Protein AF-A0A812AL06-F1 (afdb_monomer_lite)

Secondary structure (DSSP, 8-state):
-HHHHHHHHHHHHHHHHHHHHHHHHHHHHHHHHHHHHHHHHHHHHHHHHHHHHHHHHHHHHHHHHHHHHHHHHHHHHHHHHHHHHHHHHHHHHHHHHHHHHHHHHHHHHHHHHHHHH---SS-HHHHHHHHHIIIIIHHHHHHHHHHHHHHHHHHHHHHHHHHHHHHHHHHHHHHHHHHHHHH-

pLDDT: mean 70.66, std 10.42, range [44.28, 92.44]

Structure (mmCIF, N/CA/C/O backbone):
data_AF-A0A812AL06-F1
#
_entry.id   AF-A0A812AL06-F1
#
loop_
_atom_site.group_PDB
_atom_site.id
_atom_site.type_symbol
_atom_site.label_atom_id
_atom_site.label_alt_id
_atom_site.label_comp_id
_atom_site.label_asym_id
_atom_site.label_entity_id
_atom_site.label_seq_id
_atom_site.pdbx_PDB_ins_code
_atom_site.Cartn_x
_atom_site.Cartn_y
_atom_site.Cartn_z
_atom_site.occupancy
_atom_site.B_iso_or_equiv
_atom_site.auth_seq_id
_atom_site.auth_comp_id
_atom_site.auth_asym_id
_atom_site.auth_atom_id
_atom_site.pdbx_PDB_model_num
ATOM 1 N N . MET A 1 1 ? 62.805 -1.019 -80.909 1.00 63.09 1 MET A N 1
ATOM 2 C CA . MET A 1 1 ? 62.982 -1.156 -79.444 1.00 63.09 1 MET A CA 1
ATOM 3 C C . MET A 1 1 ? 62.367 -0.006 -78.651 1.00 63.09 1 MET A C 1
ATOM 5 O O . MET A 1 1 ? 61.587 -0.289 -77.757 1.00 63.09 1 MET A O 1
ATOM 9 N N . PHE A 1 2 ? 62.641 1.267 -78.968 1.00 66.12 2 PHE A N 1
ATOM 10 C CA . PHE A 1 2 ? 62.097 2.400 -78.193 1.00 66.12 2 PHE A CA 1
ATOM 11 C C . PHE A 1 2 ? 60.559 2.524 -78.239 1.00 66.12 2 PHE A C 1
ATOM 13 O O . PHE A 1 2 ? 59.921 2.670 -77.204 1.00 66.12 2 PHE A O 1
ATOM 20 N N . ILE A 1 3 ? 59.947 2.393 -79.422 1.00 67.62 3 ILE A N 1
ATOM 21 C CA . ILE A 1 3 ? 58.486 2.525 -79.602 1.00 67.62 3 ILE A CA 1
ATOM 22 C C . ILE A 1 3 ? 57.718 1.377 -78.928 1.00 67.62 3 ILE A C 1
ATOM 24 O O . ILE A 1 3 ? 56.723 1.612 -78.250 1.00 67.62 3 ILE A O 1
ATOM 28 N N . SER A 1 4 ? 58.209 0.141 -79.053 1.00 69.88 4 SER A N 1
ATOM 29 C CA . SER A 1 4 ? 57.627 -1.027 -78.382 1.00 69.88 4 SER A CA 1
ATOM 30 C C . SER A 1 4 ? 57.735 -0.930 -76.859 1.00 69.88 4 SER A C 1
ATOM 32 O O . SER A 1 4 ? 56.811 -1.327 -76.158 1.00 69.88 4 SER A O 1
ATOM 34 N N . PHE A 1 5 ? 58.831 -0.358 -76.347 1.00 74.25 5 PHE A N 1
ATOM 35 C CA . PHE A 1 5 ? 59.018 -0.123 -74.918 1.00 74.25 5 PHE A CA 1
ATOM 36 C C . PHE A 1 5 ? 58.019 0.915 -74.383 1.00 74.25 5 PHE A C 1
ATOM 38 O O . PHE A 1 5 ? 57.311 0.629 -73.422 1.00 74.25 5 PHE A O 1
ATOM 45 N N . ILE A 1 6 ? 57.870 2.063 -75.053 1.00 73.75 6 ILE A N 1
ATOM 46 C CA . ILE A 1 6 ? 56.907 3.112 -74.665 1.00 73.75 6 ILE A CA 1
ATOM 47 C C . ILE A 1 6 ? 55.462 2.596 -74.718 1.00 73.75 6 ILE A C 1
ATOM 49 O O . ILE A 1 6 ? 54.690 2.856 -73.798 1.00 73.75 6 ILE A 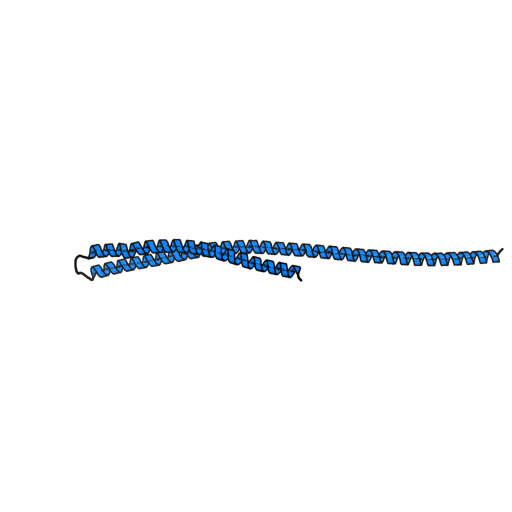O 1
ATOM 53 N N . PHE A 1 7 ? 55.107 1.824 -75.752 1.00 76.31 7 PHE A N 1
ATOM 54 C CA . PHE A 1 7 ? 53.780 1.214 -75.876 1.00 76.31 7 PHE A CA 1
ATOM 55 C C . PHE A 1 7 ? 53.511 0.173 -74.778 1.00 76.31 7 PHE A C 1
ATOM 57 O O . PHE A 1 7 ? 52.437 0.156 -74.188 1.00 76.31 7 PHE A O 1
ATOM 64 N N . SER A 1 8 ? 54.494 -0.668 -74.441 1.00 74.88 8 SER A N 1
ATOM 65 C CA . SER A 1 8 ? 54.347 -1.608 -73.321 1.00 74.88 8 SER A CA 1
ATOM 66 C C . SER A 1 8 ? 54.198 -0.888 -71.976 1.00 74.88 8 SER A C 1
ATOM 68 O O . SER A 1 8 ? 53.386 -1.290 -71.147 1.00 74.88 8 SER A O 1
ATOM 70 N N . LEU A 1 9 ? 54.918 0.222 -71.780 1.00 78.44 9 LEU A N 1
ATOM 71 C CA . LEU A 1 9 ? 54.863 1.009 -70.552 1.00 78.44 9 LEU A CA 1
ATOM 72 C C . LEU A 1 9 ? 53.512 1.720 -70.396 1.00 78.44 9 LEU A C 1
ATOM 74 O O . LEU A 1 9 ? 52.958 1.734 -69.300 1.00 78.44 9 LEU A O 1
ATOM 78 N N . SER A 1 10 ? 52.953 2.270 -71.481 1.00 75.50 10 SER A N 1
ATOM 79 C CA . SER A 1 10 ? 51.647 2.938 -71.451 1.00 75.50 10 SER A CA 1
ATOM 80 C C . SER A 1 10 ? 50.502 1.961 -71.186 1.00 75.50 10 SER A C 1
ATOM 82 O O . SER A 1 10 ? 49.610 2.279 -70.402 1.00 75.50 10 SER A O 1
ATOM 84 N N . VAL A 1 11 ? 50.554 0.753 -71.758 1.00 78.75 11 VAL A N 1
ATOM 85 C CA . VAL A 1 11 ? 49.578 -0.313 -71.480 1.00 78.75 11 VAL A CA 1
ATOM 86 C C . VAL A 1 11 ? 49.690 -0.790 -70.030 1.00 78.75 11 VAL A C 1
ATOM 88 O O . VAL A 1 11 ? 48.672 -0.899 -69.349 1.00 78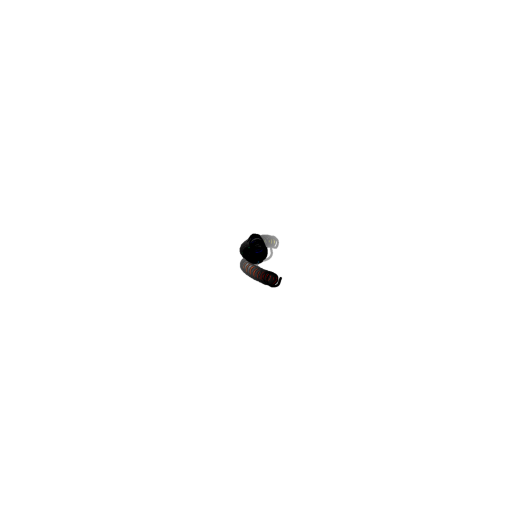.75 11 VAL A O 1
ATOM 91 N N . CYS A 1 12 ? 50.905 -1.007 -69.517 1.00 80.38 12 CYS A N 1
ATOM 92 C CA . CYS A 1 12 ? 51.117 -1.388 -68.117 1.00 80.38 12 CYS A CA 1
ATOM 93 C C . CYS A 1 12 ? 50.647 -0.300 -67.134 1.00 80.38 12 CYS A C 1
ATOM 95 O O . CYS A 1 12 ? 50.022 -0.612 -66.118 1.00 80.38 12 CYS A O 1
ATOM 97 N N . LEU A 1 13 ? 50.901 0.978 -67.429 1.00 81.38 13 LEU A N 1
ATOM 98 C CA . LEU A 1 13 ? 50.429 2.102 -66.613 1.00 81.38 13 LEU A CA 1
ATOM 99 C C . LEU A 1 13 ? 48.905 2.226 -66.659 1.00 81.38 13 LEU A C 1
ATOM 101 O O . LEU A 1 13 ? 48.274 2.357 -65.616 1.00 81.38 13 LEU A O 1
ATOM 105 N N . TYR A 1 14 ? 48.294 2.108 -67.838 1.00 83.12 14 TYR A N 1
ATOM 106 C CA . TYR A 1 14 ? 46.840 2.140 -67.966 1.00 83.12 14 TYR A CA 1
ATOM 107 C C . TYR A 1 14 ? 46.177 0.998 -67.186 1.00 83.12 14 TYR A C 1
ATOM 109 O O . TYR A 1 14 ? 45.256 1.239 -66.409 1.00 83.12 14 TYR A O 1
ATOM 117 N N . LEU A 1 15 ? 46.680 -0.232 -67.331 1.00 80.88 15 LEU A N 1
ATOM 118 C CA . LEU A 1 15 ? 46.134 -1.399 -66.642 1.00 80.88 15 LEU A CA 1
ATOM 119 C C . LEU A 1 15 ? 46.311 -1.297 -65.119 1.00 80.88 15 LEU A C 1
ATOM 121 O O . LEU A 1 15 ? 45.384 -1.605 -64.376 1.00 80.88 15 LEU A O 1
ATOM 125 N N . SER A 1 16 ? 47.473 -0.837 -64.646 1.00 81.44 16 SER A N 1
ATOM 126 C CA . SER A 1 16 ? 47.744 -0.681 -63.208 1.00 81.44 16 SER A CA 1
ATOM 127 C C . SER A 1 16 ? 46.917 0.436 -62.569 1.00 81.44 16 SER A C 1
ATOM 129 O O . SER A 1 16 ? 46.383 0.253 -61.474 1.00 81.44 16 SER A O 1
ATOM 131 N N . ILE A 1 17 ? 46.737 1.566 -63.258 1.00 85.25 17 ILE A N 1
ATOM 132 C CA . ILE A 1 17 ? 45.879 2.664 -62.797 1.00 85.25 17 ILE A CA 1
ATOM 133 C C . ILE A 1 17 ? 44.412 2.222 -62.802 1.00 85.25 17 ILE A C 1
ATOM 135 O O . ILE A 1 17 ? 43.716 2.395 -61.806 1.00 85.25 17 ILE A O 1
ATOM 139 N N . TYR A 1 18 ? 43.945 1.583 -63.875 1.00 87.19 18 TYR A N 1
ATOM 140 C CA . TYR A 1 18 ? 42.569 1.093 -63.954 1.00 87.19 18 TYR A CA 1
ATOM 141 C C . TYR A 1 18 ? 42.265 0.062 -62.859 1.00 87.19 18 TYR A C 1
ATOM 143 O O . TYR A 1 18 ? 41.270 0.192 -62.146 1.00 87.19 18 TYR A O 1
ATOM 151 N N . LEU A 1 19 ? 43.146 -0.927 -62.672 1.00 83.12 19 LEU A N 1
ATOM 152 C CA . LEU A 1 19 ? 42.975 -1.969 -61.660 1.00 83.12 19 LEU A CA 1
ATOM 153 C C . LEU A 1 19 ? 43.029 -1.394 -60.237 1.00 83.12 19 LEU A C 1
ATOM 155 O O . LEU A 1 19 ? 42.217 -1.773 -59.399 1.00 83.12 19 LEU A O 1
ATOM 159 N N . SER A 1 20 ? 43.954 -0.469 -59.960 1.00 84.31 20 SER A N 1
ATOM 160 C CA . SER A 1 20 ? 44.078 0.152 -58.632 1.00 84.31 20 SER A CA 1
ATOM 161 C C . SER A 1 20 ? 42.877 1.031 -58.284 1.00 84.31 20 SER A C 1
ATOM 163 O O . SER A 1 20 ? 42.374 0.961 -57.160 1.00 84.31 20 SER A O 1
ATOM 165 N N . ILE A 1 21 ? 42.356 1.801 -59.241 1.00 86.88 21 ILE A N 1
ATOM 166 C CA . ILE A 1 21 ? 41.141 2.601 -59.053 1.00 86.88 21 ILE A CA 1
ATOM 167 C C . ILE A 1 21 ? 39.930 1.684 -58.858 1.00 86.88 21 ILE A C 1
ATOM 169 O O . ILE A 1 21 ? 39.180 1.856 -57.902 1.00 86.88 21 ILE A O 1
ATOM 173 N N . TYR A 1 22 ? 39.758 0.668 -59.705 1.00 88.75 22 TYR A N 1
ATOM 174 C CA . TYR A 1 22 ? 38.635 -0.260 -59.581 1.00 88.75 22 TYR A CA 1
ATOM 175 C C . TYR A 1 22 ? 38.652 -1.005 -58.240 1.00 88.75 22 TYR A C 1
ATOM 177 O O . TYR A 1 22 ? 37.643 -1.049 -57.537 1.00 88.75 22 TYR A O 1
ATOM 185 N N . LEU A 1 23 ? 39.812 -1.543 -57.847 1.00 84.31 23 LEU A N 1
ATOM 186 C CA . LEU A 1 23 ? 39.967 -2.275 -56.593 1.00 84.31 23 LEU A CA 1
ATOM 187 C C . LEU A 1 23 ? 39.747 -1.366 -55.379 1.00 84.31 23 LEU A C 1
ATOM 189 O O . LEU A 1 23 ? 39.066 -1.771 -54.443 1.00 84.31 23 LEU A O 1
ATOM 193 N N . SER A 1 24 ? 40.284 -0.141 -55.393 1.00 84.75 24 SER A N 1
ATOM 194 C CA . SER A 1 24 ? 40.116 0.809 -54.283 1.00 84.75 24 SER A CA 1
ATOM 195 C C . SER A 1 24 ? 38.668 1.272 -54.120 1.00 84.75 24 SER A C 1
ATOM 197 O O . SER A 1 24 ? 38.165 1.327 -52.996 1.00 84.75 24 SER A O 1
ATOM 199 N N . ILE A 1 25 ? 37.957 1.528 -55.220 1.00 88.75 25 ILE A N 1
ATOM 200 C CA . ILE A 1 25 ? 36.527 1.859 -55.187 1.00 88.75 25 ILE A CA 1
ATOM 201 C C . ILE A 1 25 ? 35.718 0.659 -54.683 1.00 88.75 25 ILE A C 1
ATOM 203 O O . ILE A 1 25 ? 34.898 0.809 -53.782 1.00 88.75 25 ILE A O 1
ATOM 207 N N . TYR A 1 26 ? 35.982 -0.545 -55.191 1.00 89.38 26 TYR A N 1
ATOM 208 C CA . TYR A 1 26 ? 35.271 -1.745 -54.751 1.00 89.38 26 TYR A CA 1
ATOM 209 C C . TYR A 1 26 ? 35.484 -2.032 -53.257 1.00 89.38 26 TYR A C 1
ATOM 211 O O . TYR A 1 26 ? 34.517 -2.241 -52.524 1.00 89.38 26 TYR A O 1
ATOM 219 N N . LEU A 1 27 ? 36.736 -1.980 -52.780 1.00 85.56 27 LEU A N 1
ATOM 220 C CA . LEU A 1 27 ? 37.051 -2.157 -51.360 1.00 85.56 27 LEU A CA 1
ATOM 221 C C . LEU A 1 27 ? 36.378 -1.081 -50.504 1.00 85.56 27 LEU A C 1
ATOM 223 O O . LEU A 1 27 ? 35.785 -1.406 -49.480 1.00 85.56 27 LEU A O 1
ATOM 227 N N . SER A 1 28 ? 36.465 0.191 -50.905 1.00 87.56 28 SER A N 1
ATOM 228 C CA . SER A 1 28 ? 35.902 1.297 -50.120 1.00 87.56 28 SER A CA 1
ATOM 229 C C . SER A 1 28 ? 34.384 1.195 -49.988 1.00 87.56 28 SER A C 1
ATOM 231 O O . SER A 1 28 ? 33.863 1.358 -48.886 1.00 87.56 28 SER A O 1
ATOM 233 N N . ILE A 1 29 ? 33.679 0.835 -51.064 1.00 88.56 29 ILE A N 1
ATOM 234 C CA . ILE A 1 29 ? 32.233 0.588 -51.028 1.00 88.56 29 ILE A CA 1
ATOM 235 C C . ILE A 1 29 ? 31.915 -0.607 -50.121 1.00 88.56 29 ILE A C 1
ATOM 237 O O . ILE A 1 29 ? 31.019 -0.511 -49.284 1.00 88.56 29 ILE A O 1
ATOM 241 N N . TYR A 1 30 ? 32.666 -1.708 -50.228 1.00 91.75 30 TYR A N 1
ATOM 242 C CA . TYR A 1 30 ? 32.471 -2.884 -49.377 1.00 91.75 30 TYR A CA 1
ATOM 243 C C . TYR A 1 30 ? 32.653 -2.561 -47.885 1.00 91.75 30 TYR A C 1
ATOM 245 O O . TYR A 1 30 ? 31.802 -2.918 -47.070 1.00 91.75 30 TYR A O 1
ATOM 253 N N . TYR A 1 31 ? 33.716 -1.838 -47.519 1.00 90.06 31 TYR A N 1
ATOM 254 C CA . TYR A 1 31 ? 33.942 -1.408 -46.136 1.00 90.06 31 TYR A CA 1
ATOM 255 C C . TYR A 1 31 ? 32.865 -0.448 -45.639 1.00 90.06 31 TYR A C 1
ATOM 257 O O . TYR A 1 31 ? 32.464 -0.546 -44.481 1.00 90.06 31 TYR A O 1
ATOM 265 N N . LEU A 1 32 ? 32.371 0.449 -46.494 1.00 91.25 32 LEU A N 1
ATOM 266 C CA . LEU A 1 32 ? 31.300 1.375 -46.133 1.00 91.25 32 LEU A CA 1
ATOM 267 C C . LEU A 1 32 ? 29.998 0.619 -45.856 1.00 91.25 32 LEU A C 1
ATOM 269 O O . LEU A 1 32 ? 29.360 0.863 -44.835 1.00 91.25 32 LEU A O 1
ATOM 273 N N . ILE A 1 33 ? 29.641 -0.350 -46.702 1.00 90.19 33 ILE A N 1
ATOM 274 C CA . ILE A 1 33 ? 28.470 -1.212 -46.488 1.00 90.19 33 ILE A CA 1
ATOM 275 C C . ILE A 1 33 ? 28.626 -2.007 -45.192 1.00 90.19 33 ILE A C 1
ATOM 277 O O . ILE A 1 33 ? 27.720 -1.999 -44.364 1.00 90.19 33 ILE A O 1
ATOM 281 N N . LEU A 1 34 ? 29.783 -2.641 -44.977 1.00 91.50 34 LEU A N 1
ATOM 282 C CA . LEU A 1 34 ? 30.063 -3.398 -43.757 1.00 91.50 34 LEU A CA 1
ATOM 283 C C . LEU A 1 34 ? 29.932 -2.513 -42.508 1.00 91.50 34 LEU A C 1
ATOM 285 O O . LEU A 1 34 ? 29.289 -2.909 -41.537 1.00 91.50 34 LEU A O 1
ATOM 289 N N . PHE A 1 35 ? 30.503 -1.307 -42.544 1.00 92.44 35 PHE A N 1
ATOM 290 C CA . PHE A 1 35 ? 30.420 -0.338 -41.456 1.00 92.44 35 PHE A CA 1
ATOM 291 C C . PHE A 1 35 ? 28.969 0.050 -41.164 1.00 92.44 35 PHE A C 1
ATOM 293 O O . PHE A 1 35 ? 28.536 -0.033 -40.017 1.00 92.44 35 PHE A O 1
ATOM 300 N N . VAL A 1 36 ? 28.191 0.396 -42.195 1.00 91.25 36 VAL A N 1
ATOM 301 C CA . VAL A 1 36 ? 26.769 0.736 -42.043 1.00 91.25 36 VAL A CA 1
ATOM 302 C C . VAL A 1 36 ? 25.987 -0.441 -41.462 1.00 91.25 36 VAL A C 1
ATOM 304 O O . VAL A 1 36 ? 25.232 -0.250 -40.511 1.00 91.25 36 VAL A O 1
ATOM 307 N N . CYS A 1 37 ? 26.199 -1.661 -41.962 1.00 91.25 37 CYS A N 1
ATOM 308 C CA . CYS A 1 37 ? 25.552 -2.859 -41.431 1.00 91.25 37 CYS A CA 1
ATOM 309 C C . CYS A 1 37 ? 25.871 -3.064 -39.945 1.00 91.25 37 CYS A C 1
ATOM 311 O O . CYS A 1 37 ? 24.957 -3.274 -39.153 1.00 91.25 37 CYS A O 1
ATOM 313 N N . ILE A 1 38 ? 27.140 -2.951 -39.543 1.00 90.31 38 ILE A N 1
ATOM 314 C CA . ILE A 1 38 ? 27.551 -3.093 -38.139 1.00 90.31 38 ILE A CA 1
ATOM 315 C C . ILE A 1 38 ? 26.921 -1.999 -37.275 1.00 90.31 38 ILE A C 1
ATOM 317 O O . ILE A 1 38 ? 26.383 -2.304 -36.212 1.00 90.31 38 ILE A O 1
ATOM 321 N N . CYS A 1 39 ? 26.938 -0.743 -37.726 1.00 90.25 39 CYS A N 1
ATOM 322 C CA . CYS A 1 39 ? 26.344 0.373 -36.993 1.00 90.25 39 CYS A CA 1
ATOM 323 C C . CYS A 1 39 ? 24.839 0.191 -36.780 1.00 90.25 39 CYS A C 1
ATOM 325 O O . CYS A 1 39 ? 24.351 0.433 -35.678 1.00 90.25 39 CYS A O 1
ATOM 327 N N . VAL A 1 40 ? 24.112 -0.257 -37.807 1.00 90.44 40 VAL A N 1
ATOM 328 C CA . VAL A 1 40 ? 22.668 -0.514 -37.721 1.00 90.44 40 VAL A CA 1
ATOM 329 C C . VAL A 1 40 ? 22.379 -1.706 -36.810 1.00 90.44 40 VAL A C 1
ATOM 331 O O . VAL A 1 40 ? 21.529 -1.616 -35.930 1.00 90.44 40 VAL A O 1
ATOM 334 N N . CYS A 1 41 ? 23.112 -2.811 -36.953 1.00 88.94 41 CYS A N 1
ATOM 335 C CA . CYS A 1 41 ? 22.939 -3.971 -36.078 1.00 88.94 41 CYS A CA 1
ATOM 336 C C . CYS A 1 41 ? 23.216 -3.617 -34.610 1.00 88.94 41 CYS A C 1
ATOM 338 O O . CYS A 1 41 ? 22.452 -4.002 -33.725 1.00 88.94 41 CYS A O 1
ATOM 340 N N . LEU A 1 42 ? 24.280 -2.852 -34.348 1.00 89.88 42 LEU A N 1
ATOM 341 C CA . LEU A 1 42 ? 24.642 -2.424 -33.001 1.00 89.88 42 LEU A CA 1
ATOM 342 C C . LEU A 1 42 ? 23.602 -1.465 -32.416 1.00 89.88 42 LEU A C 1
ATOM 344 O O . LEU A 1 42 ? 23.241 -1.612 -31.252 1.00 89.88 42 LEU A O 1
ATOM 348 N N . SER A 1 43 ? 23.096 -0.510 -33.201 1.00 85.50 43 SER A N 1
ATOM 349 C CA . SER A 1 43 ? 22.091 0.444 -32.722 1.00 85.50 43 SER A CA 1
ATOM 350 C C . SER A 1 43 ? 20.763 -0.241 -32.395 1.00 85.50 43 SER A C 1
ATOM 352 O O . SER A 1 43 ? 20.159 0.052 -31.361 1.00 85.50 43 SER A O 1
ATOM 354 N N . ILE A 1 44 ? 20.338 -1.210 -33.210 1.00 88.88 44 ILE A N 1
ATOM 355 C CA . ILE A 1 44 ? 19.140 -2.017 -32.949 1.00 88.88 44 ILE A CA 1
ATOM 356 C C . ILE A 1 44 ? 19.339 -2.878 -31.700 1.00 88.88 44 ILE A C 1
ATOM 358 O O . ILE A 1 44 ? 18.490 -2.879 -30.812 1.00 88.88 44 ILE A O 1
ATOM 362 N N . TYR A 1 45 ? 20.471 -3.574 -31.590 1.00 90.88 45 TYR A N 1
ATOM 363 C CA . TYR A 1 45 ? 20.749 -4.409 -30.424 1.00 90.88 45 TYR A CA 1
ATOM 364 C C . TYR A 1 45 ? 20.791 -3.585 -29.135 1.00 90.88 45 TYR A C 1
ATOM 366 O O . TYR A 1 45 ? 20.170 -3.958 -28.139 1.00 90.88 45 TYR A O 1
ATOM 374 N N . LEU A 1 46 ? 21.490 -2.447 -29.154 1.00 86.75 46 LEU A N 1
ATOM 375 C CA . LEU A 1 46 ? 21.618 -1.580 -27.989 1.00 86.75 46 LEU A CA 1
ATOM 376 C C . LEU A 1 46 ? 20.263 -0.989 -27.596 1.00 86.75 46 LEU A C 1
ATOM 378 O O . LEU A 1 46 ? 19.909 -1.039 -26.423 1.00 86.75 46 LEU A O 1
ATOM 382 N N . SER A 1 47 ? 19.499 -0.470 -28.562 1.00 84.56 47 SER A N 1
ATOM 383 C CA . SER A 1 47 ? 18.170 0.091 -28.295 1.00 84.56 47 SER A CA 1
ATOM 384 C C . SER A 1 47 ? 17.226 -0.955 -27.713 1.00 84.56 47 SER A C 1
ATOM 386 O O . SER A 1 47 ? 16.605 -0.692 -26.687 1.00 84.56 47 SER A O 1
ATOM 388 N N . PHE A 1 48 ? 17.189 -2.166 -28.274 1.00 87.50 48 PHE A N 1
ATOM 389 C CA . PHE A 1 48 ? 16.364 -3.248 -27.744 1.00 87.50 48 PHE A CA 1
ATOM 390 C C . PHE A 1 48 ? 16.783 -3.648 -26.325 1.00 87.50 48 PHE A C 1
ATOM 392 O O . PHE A 1 48 ? 15.940 -3.730 -25.434 1.00 87.50 48 PHE A O 1
ATOM 399 N N . CYS A 1 49 ? 18.083 -3.836 -26.082 1.00 88.06 49 CYS A N 1
ATOM 400 C CA . CYS A 1 49 ? 18.593 -4.159 -24.749 1.00 88.06 49 CYS A CA 1
ATOM 401 C C . CYS A 1 49 ? 18.237 -3.077 -23.723 1.00 88.06 49 CYS A C 1
ATOM 403 O O . CYS A 1 49 ? 17.809 -3.399 -22.614 1.00 88.06 49 CYS A O 1
ATOM 405 N N . LEU A 1 50 ? 18.389 -1.802 -24.092 1.00 85.12 50 LEU A N 1
ATOM 406 C CA . LEU A 1 50 ? 18.092 -0.677 -23.210 1.00 85.12 50 LEU A CA 1
ATOM 407 C C . LEU A 1 50 ? 16.593 -0.593 -22.909 1.00 85.12 50 LEU A C 1
ATOM 409 O O . LEU A 1 50 ? 16.215 -0.447 -21.749 1.00 85.12 50 LEU A O 1
ATOM 413 N N . CYS A 1 51 ? 15.744 -0.746 -23.930 1.00 82.50 51 CYS A N 1
ATOM 414 C CA . CYS A 1 51 ? 14.294 -0.792 -23.766 1.00 82.50 51 CYS A CA 1
ATOM 415 C C . CYS A 1 51 ? 13.885 -1.924 -22.821 1.00 82.50 51 CYS A C 1
ATOM 417 O O . CYS A 1 51 ? 13.187 -1.671 -21.845 1.00 82.50 51 CYS A O 1
ATOM 419 N N . MET A 1 52 ? 14.380 -3.144 -23.042 1.00 82.31 52 MET A N 1
ATOM 420 C CA . MET A 1 52 ? 14.064 -4.289 -22.184 1.00 82.31 52 MET A CA 1
ATOM 421 C C . MET A 1 52 ? 14.525 -4.071 -20.741 1.00 82.31 52 MET A C 1
ATOM 423 O O . MET A 1 52 ? 13.766 -4.333 -19.810 1.00 82.31 52 MET A O 1
ATOM 427 N N . TYR A 1 53 ? 15.738 -3.548 -20.543 1.00 86.19 53 TYR A N 1
ATOM 428 C CA . TYR A 1 53 ? 16.254 -3.241 -19.210 1.00 86.19 53 TYR A CA 1
ATOM 429 C C . TYR A 1 53 ? 15.375 -2.218 -18.482 1.00 86.19 53 TYR A C 1
ATOM 431 O O . TYR A 1 53 ? 14.990 -2.442 -17.334 1.00 86.19 53 TYR A O 1
ATOM 439 N N . VAL A 1 54 ? 15.014 -1.122 -19.158 1.00 79.81 54 VAL A N 1
ATOM 440 C CA . VAL A 1 54 ? 14.149 -0.080 -18.589 1.00 79.81 54 VAL A CA 1
ATOM 441 C C . VAL A 1 54 ? 12.766 -0.640 -18.264 1.00 79.81 54 VAL A C 1
ATOM 443 O O . VAL A 1 54 ? 12.279 -0.412 -17.160 1.00 79.81 54 VAL A O 1
ATOM 446 N N . CYS A 1 55 ? 12.154 -1.413 -19.166 1.00 77.31 55 CYS A N 1
ATOM 447 C CA . CYS A 1 55 ? 10.850 -2.039 -18.936 1.00 77.31 55 CYS A CA 1
ATOM 448 C C . CYS A 1 55 ? 10.867 -2.961 -17.709 1.00 77.31 55 CYS A C 1
ATOM 450 O O . CYS A 1 55 ? 9.997 -2.856 -16.844 1.00 77.31 55 CYS A O 1
ATOM 452 N N . ILE A 1 56 ? 11.878 -3.828 -17.596 1.00 79.50 56 ILE A N 1
ATOM 453 C CA . ILE A 1 56 ? 12.019 -4.740 -16.454 1.00 79.50 56 ILE A CA 1
ATOM 454 C C . ILE A 1 56 ? 12.222 -3.942 -15.166 1.00 79.50 56 ILE A C 1
ATOM 456 O O . ILE A 1 56 ? 11.520 -4.178 -14.184 1.00 79.50 56 ILE A O 1
ATOM 460 N N . TYR A 1 57 ? 13.124 -2.962 -15.167 1.00 81.56 57 TYR A N 1
ATOM 461 C CA . TYR A 1 57 ? 13.391 -2.141 -13.990 1.00 81.56 57 TYR A CA 1
ATOM 462 C C . TYR A 1 57 ? 12.140 -1.389 -13.515 1.00 81.56 57 TYR A C 1
ATOM 464 O O . TYR A 1 57 ? 11.811 -1.418 -12.328 1.00 81.56 57 TYR A O 1
ATOM 472 N N . LEU A 1 58 ? 11.394 -0.782 -14.444 1.00 72.44 58 LEU A N 1
ATOM 473 C CA . LEU A 1 58 ? 10.147 -0.084 -14.137 1.00 72.44 58 LEU A CA 1
ATOM 474 C C . LEU A 1 58 ? 9.090 -1.042 -13.569 1.00 72.44 58 LEU A C 1
ATOM 476 O O . LEU A 1 58 ? 8.424 -0.710 -12.590 1.00 72.44 58 LEU A O 1
ATOM 480 N N . SER A 1 59 ? 8.976 -2.248 -14.138 1.00 73.44 59 SER A N 1
ATOM 481 C CA . SER A 1 59 ? 8.044 -3.267 -13.645 1.00 73.44 59 SER A CA 1
ATOM 482 C C . SER A 1 59 ? 8.372 -3.693 -12.211 1.00 73.44 59 SER A C 1
ATOM 484 O O . SER A 1 59 ? 7.480 -3.751 -11.368 1.00 73.44 59 SER A O 1
ATOM 486 N N . ILE A 1 60 ? 9.654 -3.898 -11.887 1.00 76.25 60 ILE A N 1
ATOM 487 C CA . ILE A 1 60 ? 10.102 -4.266 -10.538 1.00 76.25 60 ILE A CA 1
ATOM 488 C C . ILE A 1 60 ? 9.794 -3.145 -9.543 1.00 76.25 60 ILE A C 1
ATOM 490 O O . ILE A 1 60 ? 9.283 -3.414 -8.456 1.00 76.25 60 ILE A O 1
ATOM 494 N N . LEU A 1 61 ? 10.065 -1.890 -9.911 1.00 75.50 61 LEU A N 1
ATOM 495 C CA . LEU A 1 61 ? 9.733 -0.736 -9.073 1.00 75.50 61 LEU A CA 1
ATOM 496 C C . LEU A 1 61 ? 8.230 -0.636 -8.804 1.00 75.50 61 LEU A C 1
ATOM 498 O O . LEU A 1 61 ? 7.831 -0.334 -7.679 1.00 75.50 61 LEU A O 1
ATOM 502 N N . PHE A 1 62 ? 7.401 -0.918 -9.810 1.00 73.50 62 PHE A N 1
ATOM 503 C CA . PHE A 1 62 ? 5.952 -0.963 -9.648 1.00 73.50 62 PHE A CA 1
ATOM 504 C C . PHE A 1 62 ? 5.519 -2.082 -8.691 1.00 73.50 62 PHE A C 1
ATOM 506 O O . PHE A 1 62 ? 4.738 -1.844 -7.775 1.00 73.50 62 PHE A O 1
ATOM 513 N N . PHE A 1 63 ? 6.067 -3.291 -8.828 1.00 70.19 63 PHE A N 1
ATOM 514 C CA . PHE A 1 63 ? 5.767 -4.376 -7.888 1.00 70.19 63 PHE A CA 1
ATOM 515 C C . PHE A 1 63 ? 6.189 -4.039 -6.456 1.00 70.19 63 PHE A C 1
ATOM 517 O O . PHE A 1 63 ? 5.443 -4.309 -5.512 1.00 70.19 63 PHE A O 1
ATOM 524 N N . LEU A 1 64 ? 7.360 -3.422 -6.284 1.00 71.19 64 LEU A N 1
ATOM 525 C CA . LEU A 1 64 ? 7.852 -3.020 -4.972 1.00 71.19 64 LEU A CA 1
ATOM 526 C C . LEU A 1 64 ? 6.962 -1.944 -4.342 1.00 71.19 64 LEU A C 1
ATOM 528 O O . LEU A 1 64 ? 6.630 -2.049 -3.161 1.00 71.19 64 LEU A O 1
ATOM 532 N N . SER A 1 65 ? 6.547 -0.935 -5.113 1.00 69.88 65 SER A N 1
ATOM 533 C CA . SER A 1 65 ? 5.673 0.126 -4.607 1.00 69.88 65 SER A CA 1
ATOM 534 C C . SER A 1 65 ? 4.321 -0.432 -4.171 1.00 69.88 65 SER A C 1
ATOM 536 O O . SER A 1 65 ? 3.870 -0.135 -3.065 1.00 69.88 65 SER A O 1
ATOM 538 N N . VAL A 1 66 ? 3.727 -1.328 -4.965 1.00 70.31 66 VAL A N 1
ATOM 539 C CA . VAL A 1 66 ? 2.483 -2.018 -4.607 1.00 70.31 66 VAL A CA 1
ATOM 540 C C . VAL A 1 66 ? 2.666 -2.836 -3.330 1.00 70.31 66 VAL A C 1
ATOM 542 O O . VAL A 1 66 ? 1.848 -2.724 -2.420 1.00 70.31 66 VAL A O 1
ATOM 545 N N . TYR A 1 67 ? 3.744 -3.613 -3.211 1.00 70.69 67 TYR A N 1
ATOM 546 C CA . TYR A 1 67 ? 4.001 -4.420 -2.016 1.00 70.69 67 TYR A CA 1
ATOM 547 C C . TYR A 1 67 ? 4.130 -3.564 -0.748 1.00 70.69 67 TYR A C 1
ATOM 549 O O . TYR A 1 67 ? 3.502 -3.861 0.271 1.00 70.69 67 TYR A O 1
ATOM 557 N N . VAL A 1 68 ? 4.903 -2.475 -0.810 1.00 69.81 68 VAL A N 1
ATOM 558 C CA . VAL A 1 68 ? 5.079 -1.555 0.323 1.00 69.81 68 VAL A CA 1
ATOM 559 C C . VAL A 1 68 ? 3.756 -0.883 0.683 1.00 69.81 68 VAL A C 1
ATOM 561 O O . VAL A 1 68 ? 3.392 -0.862 1.859 1.00 69.81 68 VAL A O 1
ATOM 564 N N . CYS A 1 69 ? 3.001 -0.395 -0.306 1.00 66.75 69 CYS A N 1
ATOM 565 C CA . CYS A 1 69 ? 1.674 0.170 -0.076 1.00 66.75 69 CYS A CA 1
ATOM 566 C C . CYS A 1 69 ? 0.749 -0.841 0.613 1.00 66.75 69 CYS A C 1
ATOM 568 O O . CYS A 1 69 ? 0.102 -0.488 1.593 1.00 66.75 69 CYS A O 1
ATOM 570 N N . MET A 1 70 ? 0.736 -2.103 0.178 1.00 65.88 70 MET 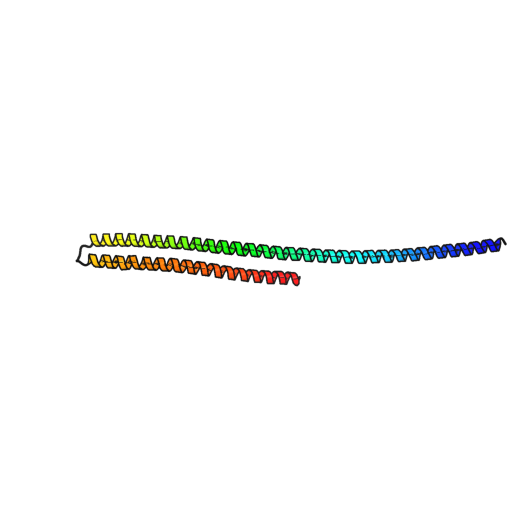A N 1
ATOM 571 C CA . MET A 1 70 ? -0.081 -3.153 0.796 1.00 65.88 70 MET A CA 1
ATOM 572 C C . MET A 1 70 ? 0.306 -3.400 2.250 1.00 65.88 70 MET A C 1
ATOM 574 O O . MET A 1 70 ? -0.562 -3.425 3.123 1.00 65.88 70 MET A O 1
ATOM 578 N N . TYR A 1 71 ? 1.602 -3.549 2.521 1.00 70.19 71 TYR A N 1
ATOM 579 C CA . TYR A 1 71 ? 2.085 -3.790 3.874 1.00 70.19 71 TYR A CA 1
ATOM 580 C C . TYR A 1 71 ? 1.714 -2.636 4.811 1.00 70.19 71 TYR A C 1
ATOM 582 O O . TYR A 1 71 ? 1.154 -2.862 5.885 1.00 70.19 71 TYR A O 1
ATOM 590 N N . VAL A 1 72 ? 1.958 -1.394 4.379 1.00 70.00 72 VAL A N 1
ATOM 591 C CA . VAL A 1 72 ? 1.649 -0.197 5.169 1.00 70.00 72 VAL A CA 1
ATOM 592 C C . VAL A 1 72 ? 0.143 -0.040 5.361 1.00 70.00 72 VAL A C 1
ATOM 594 O O . VAL A 1 72 ? -0.294 0.166 6.490 1.00 70.00 72 VAL A O 1
ATOM 597 N N . CYS A 1 73 ? -0.667 -0.176 4.308 1.00 65.94 73 CYS A N 1
ATOM 598 C CA . CYS A 1 73 ? -2.120 -0.050 4.409 1.00 65.94 73 CYS A CA 1
ATOM 599 C C . CYS A 1 73 ? -2.710 -1.095 5.356 1.00 65.94 73 CYS A C 1
ATOM 601 O O . CYS A 1 73 ? -3.475 -0.738 6.246 1.00 65.94 73 CYS A O 1
ATOM 603 N N . ILE A 1 74 ? -2.329 -2.368 5.223 1.00 68.38 74 ILE A N 1
ATOM 604 C CA . ILE A 1 74 ? -2.834 -3.427 6.105 1.00 68.38 74 ILE A CA 1
ATOM 605 C C . ILE A 1 74 ? -2.406 -3.156 7.545 1.00 68.38 74 ILE A C 1
ATOM 607 O O . ILE A 1 74 ? -3.245 -3.175 8.442 1.00 68.38 74 ILE A O 1
ATOM 611 N N . TYR A 1 75 ? -1.126 -2.857 7.771 1.00 71.62 75 TYR A N 1
ATOM 612 C CA . TYR A 1 75 ? -0.613 -2.614 9.115 1.00 71.62 75 TYR A CA 1
ATOM 613 C C . TYR A 1 75 ? -1.308 -1.424 9.785 1.00 71.62 75 TYR A C 1
ATOM 615 O O . TYR A 1 75 ? -1.813 -1.548 10.901 1.00 71.62 75 TYR A O 1
ATOM 623 N N . VAL A 1 76 ? -1.392 -0.285 9.091 1.00 70.06 76 VAL A N 1
ATOM 624 C CA . VAL A 1 76 ? -2.026 0.932 9.612 1.00 70.06 76 VAL A CA 1
ATOM 625 C C . VAL A 1 76 ? -3.516 0.709 9.843 1.00 70.06 76 VAL A C 1
ATOM 627 O O . VAL A 1 76 ? -4.016 1.054 10.909 1.00 70.06 76 VAL A O 1
ATOM 630 N N . CYS A 1 77 ? -4.239 0.098 8.903 1.00 65.69 77 CYS A N 1
ATOM 631 C CA . CYS A 1 77 ? -5.675 -0.131 9.060 1.00 65.69 77 CYS A CA 1
ATOM 632 C C . CYS A 1 77 ? -5.987 -1.114 10.191 1.00 65.69 77 CYS A C 1
ATOM 634 O O . CYS A 1 77 ? -6.922 -0.880 10.958 1.00 65.69 77 CYS A O 1
ATOM 636 N N . MET A 1 78 ? -5.196 -2.175 10.348 1.00 65.94 78 MET A N 1
ATOM 637 C CA . MET A 1 78 ? -5.343 -3.107 11.467 1.00 65.94 78 MET A CA 1
ATOM 638 C C . MET A 1 78 ? -5.041 -2.414 12.794 1.00 65.94 78 MET A C 1
ATOM 640 O O . MET A 1 78 ? -5.845 -2.482 13.718 1.00 65.94 78 MET A O 1
ATOM 644 N N . TYR A 1 79 ? -3.937 -1.671 12.877 1.00 72.00 79 TYR A N 1
ATOM 645 C CA . TYR A 1 79 ? -3.574 -0.957 14.097 1.00 72.00 79 TYR A CA 1
ATOM 646 C C . TYR A 1 79 ? -4.633 0.080 14.496 1.00 72.00 79 TYR A C 1
ATOM 648 O O . TYR A 1 79 ? -5.094 0.091 15.636 1.00 72.00 79 TYR A O 1
ATOM 656 N N . VAL A 1 80 ? -5.064 0.921 13.549 1.00 70.50 80 VAL A N 1
ATOM 657 C CA . VAL A 1 80 ? -6.065 1.969 13.790 1.00 70.50 80 VAL A CA 1
ATOM 658 C C . VAL A 1 80 ? -7.419 1.364 14.145 1.00 70.50 80 VAL A C 1
ATOM 660 O O . VAL A 1 80 ? -8.049 1.833 15.088 1.00 70.50 80 VAL A O 1
ATOM 663 N N . SER A 1 81 ? -7.870 0.321 13.441 1.00 66.31 81 SER A N 1
ATOM 664 C CA . SER A 1 81 ? -9.161 -0.317 13.740 1.00 66.31 81 SER A CA 1
ATOM 665 C C . SER A 1 81 ? -9.175 -0.957 15.125 1.00 66.31 81 SER A C 1
ATOM 667 O O . SER A 1 81 ? -10.123 -0.744 15.881 1.00 66.31 81 SER A O 1
ATOM 669 N N . ILE A 1 82 ? -8.105 -1.662 15.500 1.00 66.62 82 ILE A N 1
ATOM 670 C CA . ILE A 1 82 ? -7.969 -2.261 16.829 1.00 66.62 82 ILE A CA 1
ATOM 671 C C . ILE A 1 82 ? -7.943 -1.161 17.889 1.00 66.62 82 ILE A C 1
ATOM 673 O O . ILE A 1 82 ? -8.763 -1.184 18.804 1.00 66.62 82 ILE A O 1
ATOM 677 N N . TYR 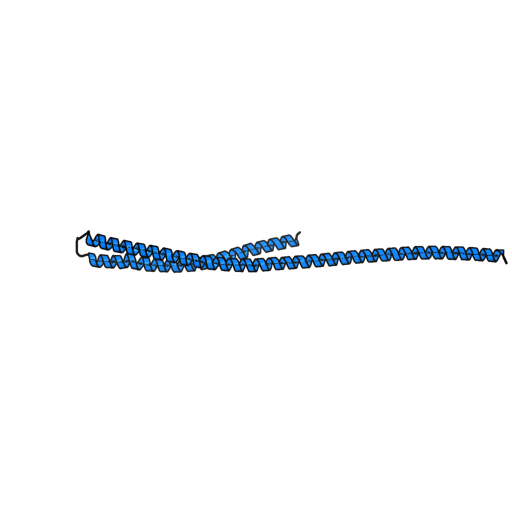A 1 83 ? -7.074 -0.160 17.738 1.00 72.25 83 TYR A N 1
ATOM 678 C CA . TYR A 1 83 ? -6.948 0.923 18.711 1.00 72.25 83 TYR A CA 1
ATOM 679 C C . TYR A 1 83 ? -8.262 1.684 18.899 1.00 72.25 83 TYR A C 1
ATOM 681 O O . TYR A 1 83 ? -8.712 1.874 20.028 1.00 72.25 83 TYR A O 1
ATOM 689 N N . LEU A 1 84 ? -8.914 2.073 17.799 1.00 68.25 84 LEU A N 1
ATOM 690 C CA . LEU A 1 84 ? -10.182 2.793 17.841 1.00 68.25 84 LEU A CA 1
ATOM 691 C C . LEU A 1 84 ? -11.284 1.941 18.478 1.00 68.25 84 LEU A C 1
ATOM 693 O O . LEU A 1 84 ? -12.053 2.451 19.286 1.00 68.25 84 LEU A O 1
ATOM 697 N N . SER A 1 85 ? -11.346 0.645 18.158 1.00 65.88 85 SER A N 1
ATOM 698 C CA . SER A 1 85 ? -12.347 -0.260 18.731 1.00 65.88 85 SER A CA 1
ATOM 699 C C . SER A 1 85 ? -12.176 -0.447 20.243 1.00 65.88 85 SER A C 1
ATOM 701 O O . SER A 1 85 ? -13.158 -0.425 20.988 1.00 65.88 85 SER A O 1
ATOM 703 N N . ILE A 1 86 ? -10.932 -0.558 20.716 1.00 67.25 86 ILE A N 1
ATOM 704 C CA . ILE A 1 86 ? -10.606 -0.661 22.142 1.00 67.25 86 ILE A CA 1
ATOM 705 C C . ILE A 1 86 ? -10.915 0.663 22.843 1.00 67.25 86 ILE A C 1
ATOM 707 O O . ILE A 1 86 ? -11.566 0.680 23.882 1.00 67.25 86 ILE A O 1
ATOM 711 N N . TYR A 1 87 ? -10.511 1.791 22.263 1.00 71.69 87 TYR A N 1
ATOM 712 C CA . TYR A 1 87 ? -10.779 3.097 22.855 1.00 71.69 87 TYR A CA 1
ATOM 713 C C . TYR A 1 87 ? -12.283 3.366 22.977 1.00 71.69 87 TYR A C 1
ATOM 715 O O . TYR A 1 87 ? -12.766 3.743 24.045 1.00 71.69 87 TYR A O 1
ATOM 723 N N . LEU A 1 88 ? -13.036 3.126 21.900 1.00 67.31 88 LEU A N 1
ATOM 724 C CA . LEU A 1 88 ? -14.476 3.354 21.870 1.00 67.31 88 LEU A CA 1
ATOM 725 C C . LEU A 1 88 ? -15.211 2.428 22.845 1.00 67.31 88 LEU A C 1
ATOM 727 O O . LEU A 1 88 ? -16.108 2.884 23.548 1.00 67.31 88 LEU A O 1
ATOM 731 N N . SER A 1 89 ? -14.823 1.151 22.923 1.00 65.62 89 SER A N 1
ATOM 732 C CA . SER A 1 89 ? -15.424 0.205 23.873 1.00 65.62 89 SER A CA 1
ATOM 733 C C . SER A 1 89 ? -15.185 0.606 25.325 1.00 65.62 89 SER A C 1
ATOM 735 O O . SER A 1 89 ? -16.131 0.624 26.116 1.00 65.62 89 SER A O 1
ATOM 737 N N . ILE A 1 90 ? -13.956 1.000 25.667 1.00 67.31 90 ILE A N 1
ATOM 738 C CA . ILE A 1 90 ? -13.622 1.494 27.005 1.00 67.31 90 ILE A CA 1
ATOM 739 C C . ILE A 1 90 ? -14.435 2.754 27.309 1.00 67.31 90 ILE A C 1
ATOM 741 O O . ILE A 1 90 ? -15.107 2.813 28.337 1.00 67.31 90 ILE A O 1
ATOM 745 N N . TYR A 1 91 ? -14.457 3.729 26.400 1.00 71.00 91 TYR A N 1
ATOM 746 C CA . TYR A 1 91 ? -15.200 4.973 26.593 1.00 71.00 91 TYR A CA 1
ATOM 747 C C . TYR A 1 91 ? -16.698 4.729 26.815 1.00 71.00 91 TYR A C 1
ATOM 749 O O . TYR A 1 91 ? -17.280 5.249 27.769 1.00 71.00 91 TYR A O 1
ATOM 757 N N . LEU A 1 92 ? -17.314 3.892 25.975 1.00 66.88 92 LEU A N 1
ATOM 758 C CA . LEU A 1 92 ? -18.733 3.558 26.076 1.00 66.88 92 LEU A CA 1
ATOM 759 C C . LEU A 1 92 ? -19.048 2.834 27.392 1.00 66.88 92 LEU A C 1
ATOM 761 O O . LEU A 1 92 ? -20.046 3.146 28.041 1.00 66.88 92 LEU A O 1
ATOM 765 N N . SER A 1 93 ? -18.186 1.900 27.810 1.00 66.12 93 SER A N 1
ATOM 766 C CA . SER A 1 93 ? -18.360 1.177 29.075 1.00 66.12 93 SER A CA 1
ATOM 767 C C . SER A 1 93 ? -18.293 2.112 30.285 1.00 66.12 93 SER A C 1
ATOM 769 O O . SER A 1 93 ? -19.160 2.037 31.152 1.00 66.12 93 SER A O 1
ATOM 771 N N . ILE A 1 94 ? -17.349 3.060 30.307 1.00 67.69 94 ILE A N 1
ATOM 772 C CA . ILE A 1 94 ? -17.232 4.062 31.377 1.00 67.69 94 ILE A CA 1
ATOM 773 C C . ILE A 1 94 ? -18.489 4.937 31.438 1.00 67.69 94 ILE A C 1
ATOM 775 O O . ILE A 1 94 ? -19.035 5.149 32.521 1.00 67.69 94 ILE A O 1
ATOM 779 N N . TYR A 1 95 ? -18.979 5.412 30.289 1.00 68.94 95 TYR A N 1
ATOM 780 C CA . TYR A 1 95 ? -20.196 6.228 30.232 1.00 68.94 95 TYR A CA 1
ATOM 781 C C . TYR A 1 95 ? -21.427 5.483 30.745 1.00 68.94 95 TYR A C 1
ATOM 783 O O . TYR A 1 95 ? -22.225 6.050 31.493 1.00 68.94 95 TYR A O 1
ATOM 791 N N . LEU A 1 96 ? -21.569 4.207 30.382 1.00 66.94 96 LEU A N 1
ATOM 792 C CA . LEU A 1 96 ? -22.659 3.365 30.866 1.00 66.94 96 LEU A CA 1
ATOM 793 C C . LEU A 1 96 ? -22.574 3.149 32.380 1.00 66.94 96 LEU A C 1
ATOM 795 O O . LEU A 1 96 ? -23.582 3.307 33.066 1.00 66.94 96 LEU A O 1
ATOM 799 N N . ILE A 1 97 ? -21.385 2.866 32.918 1.00 67.12 97 ILE A N 1
ATOM 800 C CA . ILE A 1 97 ? -21.172 2.712 34.366 1.00 67.12 97 ILE A CA 1
ATOM 801 C C . ILE A 1 97 ? -21.541 4.001 35.111 1.00 67.12 97 ILE A C 1
ATOM 803 O O . ILE A 1 97 ? -22.218 3.945 36.138 1.00 67.12 97 ILE A O 1
ATOM 807 N N . LEU A 1 98 ? -21.147 5.165 34.584 1.00 67.94 98 LEU A N 1
ATOM 808 C CA . LEU A 1 98 ? -21.470 6.464 35.178 1.00 67.94 98 LEU A CA 1
ATOM 809 C C . LEU A 1 98 ? -22.983 6.731 35.178 1.00 67.94 98 LEU A C 1
ATOM 811 O O . LEU A 1 98 ? -23.535 7.163 36.190 1.00 67.94 98 LEU A O 1
ATOM 815 N N . PHE A 1 99 ? -23.662 6.452 34.061 1.00 67.31 99 PHE A N 1
ATOM 816 C CA . PHE A 1 99 ? -25.113 6.613 33.952 1.00 67.31 99 PHE A CA 1
ATOM 817 C C . PHE A 1 99 ? -25.851 5.719 34.951 1.00 67.31 99 PHE A C 1
ATOM 819 O O . PHE A 1 99 ? -26.770 6.169 35.637 1.00 67.31 99 PHE A O 1
ATOM 826 N N . VAL A 1 100 ? -25.402 4.468 35.085 1.00 66.31 100 VAL A N 1
ATOM 827 C CA . VAL A 1 100 ? -25.936 3.538 36.079 1.00 66.31 100 VAL A CA 1
ATOM 828 C C . VAL A 1 100 ? -25.710 4.094 37.480 1.00 66.31 100 VAL A C 1
ATOM 830 O O . VAL A 1 100 ? -26.682 4.255 38.208 1.00 66.31 100 VAL A O 1
ATOM 833 N N . TYR A 1 101 ? -24.490 4.490 37.844 1.00 66.50 101 TYR A N 1
ATOM 834 C CA . TYR A 1 101 ? -24.210 5.078 39.158 1.00 66.50 101 TYR A CA 1
ATOM 835 C C . TYR A 1 101 ? -25.130 6.265 39.489 1.00 66.50 101 TYR A C 1
ATOM 837 O O . TYR A 1 101 ? -25.699 6.322 40.580 1.00 66.50 101 TYR A O 1
ATOM 845 N N . LEU A 1 102 ? -25.337 7.176 38.533 1.00 65.25 102 LEU A N 1
ATOM 846 C CA . LEU A 1 102 ? -26.233 8.319 38.709 1.00 65.25 102 LEU A CA 1
ATOM 847 C C . LEU A 1 102 ? -27.688 7.878 38.924 1.00 65.25 102 LEU A C 1
ATOM 849 O O . LEU A 1 102 ? -28.363 8.398 39.814 1.00 65.25 102 LEU A O 1
ATOM 853 N N . SER A 1 103 ? -28.162 6.898 38.150 1.00 62.56 103 SER A N 1
ATOM 854 C CA . SER A 1 103 ? -29.515 6.348 38.300 1.00 62.56 103 SER A CA 1
ATOM 855 C C . SER A 1 103 ? -29.722 5.695 39.671 1.00 62.56 103 SER A C 1
ATOM 857 O O . SER A 1 103 ? -30.751 5.914 40.310 1.00 62.56 103 SER A O 1
ATOM 859 N N . ILE A 1 104 ? -28.706 4.983 40.169 1.00 64.56 104 ILE A N 1
ATOM 860 C CA . ILE A 1 104 ? -28.700 4.360 41.493 1.00 64.56 104 ILE A CA 1
ATOM 861 C C . ILE A 1 104 ? -28.795 5.441 42.566 1.00 64.56 104 ILE A C 1
ATOM 863 O O . ILE A 1 104 ? -29.702 5.402 43.396 1.00 64.56 104 ILE A O 1
ATOM 867 N N . TYR A 1 105 ? -27.903 6.430 42.519 1.00 65.12 105 TYR A N 1
ATOM 868 C CA . TYR A 1 105 ? -27.869 7.518 43.489 1.00 65.12 105 TYR A CA 1
ATOM 869 C C . TYR A 1 105 ? -29.209 8.261 43.560 1.00 65.12 105 TYR A C 1
ATOM 871 O O . TYR A 1 105 ? -29.758 8.446 44.648 1.00 65.12 105 TYR A O 1
ATOM 879 N N . LEU A 1 106 ? -29.774 8.619 42.402 1.00 64.25 106 LEU A N 1
ATOM 880 C CA . LEU A 1 106 ? -31.056 9.317 42.322 1.00 64.25 106 LEU A CA 1
ATOM 881 C C . LEU A 1 106 ? -32.206 8.453 42.856 1.00 64.25 106 LEU A C 1
ATOM 883 O O . LEU A 1 106 ? -33.044 8.949 43.605 1.00 64.25 106 LEU A O 1
ATOM 887 N N . SER A 1 107 ? -32.231 7.161 42.511 1.00 63.28 107 SER A N 1
ATOM 888 C CA . SER A 1 107 ? -33.269 6.227 42.962 1.00 63.28 107 SER A CA 1
ATOM 889 C C . SER A 1 107 ? -33.250 6.029 44.482 1.00 63.28 107 SER A C 1
ATOM 891 O O . SER A 1 107 ? -34.300 6.078 45.122 1.00 63.28 107 SER A O 1
ATOM 893 N N . ILE A 1 108 ? -32.059 5.902 45.079 1.00 65.50 108 ILE A N 1
ATOM 894 C CA . ILE A 1 108 ? -31.881 5.779 46.528 1.00 65.50 108 ILE A CA 1
ATOM 895 C C . ILE A 1 108 ? -32.320 7.075 47.202 1.00 65.50 108 ILE A C 1
ATOM 897 O O . ILE A 1 108 ? -33.160 7.035 48.098 1.00 65.50 108 ILE A O 1
ATOM 901 N N . TYR A 1 109 ? -31.820 8.222 46.739 1.00 65.38 109 TYR A N 1
ATOM 902 C CA . TYR A 1 109 ? -32.167 9.520 47.311 1.00 65.38 109 TYR A CA 1
ATOM 903 C C . TYR A 1 109 ? -33.678 9.776 47.276 1.00 65.38 109 TYR A C 1
ATOM 905 O O . TYR A 1 109 ? -34.268 10.127 48.297 1.00 65.38 109 TYR A O 1
ATOM 913 N N . LEU A 1 110 ? -34.322 9.532 46.130 1.00 64.31 110 LEU A N 1
ATOM 914 C CA . LEU A 1 110 ? -35.762 9.711 45.963 1.00 64.31 110 LEU A CA 1
ATOM 915 C C . LEU A 1 110 ? -36.563 8.734 46.834 1.00 64.31 110 LEU A C 1
ATOM 917 O O . LEU A 1 110 ? -37.548 9.142 47.441 1.00 64.31 110 LEU A O 1
ATOM 921 N N . SER A 1 111 ? -36.136 7.469 46.931 1.00 64.19 111 SER A N 1
ATOM 922 C CA . SER A 1 111 ? -36.805 6.468 47.774 1.00 64.19 111 SER A CA 1
ATOM 923 C C . SER A 1 111 ? -36.731 6.821 49.262 1.00 64.19 111 SER A C 1
ATOM 925 O O . SER A 1 111 ? -37.741 6.744 49.960 1.00 64.19 111 SER A O 1
ATOM 927 N N . ILE A 1 112 ? -35.571 7.294 49.733 1.00 64.50 112 ILE A N 1
ATOM 928 C CA . ILE A 1 112 ? -35.379 7.765 51.107 1.00 64.50 112 ILE A CA 1
ATOM 929 C C . ILE A 1 112 ? -36.255 8.995 51.344 1.00 64.50 112 ILE A C 1
ATOM 931 O O . ILE A 1 112 ? -37.016 9.016 52.309 1.00 64.50 112 ILE A O 1
ATOM 935 N N . TYR A 1 113 ? -36.216 9.973 50.436 1.00 64.00 113 TYR A N 1
ATOM 936 C CA . TYR A 1 113 ? -37.038 11.177 50.520 1.00 64.00 113 TYR A CA 1
ATOM 937 C C . TYR A 1 113 ? -38.534 10.827 50.601 1.00 64.00 113 TYR A C 1
ATOM 939 O O . TYR A 1 113 ? -39.191 11.180 51.577 1.00 64.00 113 TYR A O 1
ATOM 947 N N . LEU A 1 114 ? -39.078 10.048 49.659 1.00 60.69 114 LEU A N 1
ATOM 948 C CA . LEU A 1 114 ? -40.483 9.628 49.713 1.00 60.69 114 LEU A CA 1
ATOM 949 C C . LEU A 1 114 ? -40.815 8.848 50.992 1.00 60.69 114 LEU A C 1
ATOM 951 O O . LEU A 1 114 ? -41.871 9.080 51.565 1.00 60.69 114 LEU A O 1
ATOM 955 N N . SER A 1 115 ? -39.937 7.961 51.467 1.00 62.62 115 SER A N 1
ATOM 956 C CA . SER A 1 115 ? -40.197 7.174 52.682 1.00 62.62 115 SER A CA 1
ATOM 957 C C . SER A 1 115 ? -40.264 8.017 53.961 1.00 62.62 115 SER A C 1
ATOM 959 O O . SER A 1 115 ? -40.993 7.666 54.886 1.00 62.62 115 SER A O 1
ATOM 961 N N . ILE A 1 116 ? -39.533 9.135 54.007 1.00 63.81 116 ILE A N 1
ATOM 962 C CA . ILE A 1 116 ? -39.537 10.075 55.136 1.00 63.81 116 ILE A CA 1
ATOM 963 C C . ILE A 1 116 ? -40.758 11.001 55.057 1.00 63.81 116 ILE A C 1
ATOM 965 O O . ILE A 1 116 ? -41.383 11.283 56.078 1.00 63.81 116 ILE A O 1
ATOM 969 N N . TYR A 1 117 ? -41.106 11.469 53.853 1.00 62.56 117 TYR A N 1
ATOM 970 C CA . TYR A 1 117 ? -42.147 12.482 53.649 1.00 62.56 117 TYR A CA 1
ATOM 971 C C . TYR A 1 117 ? -43.553 11.917 53.357 1.00 62.56 117 TYR A C 1
ATOM 973 O O . TYR A 1 117 ? -44.523 12.662 53.490 1.00 62.56 117 TYR A O 1
ATOM 981 N N . LEU A 1 118 ? -43.708 10.625 53.023 1.00 58.81 118 LEU A N 1
ATOM 982 C CA . LEU A 1 118 ? -44.999 9.912 52.972 1.00 58.81 118 LEU A CA 1
ATOM 983 C C . LEU A 1 118 ? -45.117 8.902 54.135 1.00 58.81 118 LEU A C 1
ATOM 985 O O . LEU A 1 118 ? -44.888 7.703 53.956 1.00 58.81 118 LEU A O 1
ATOM 989 N N . PRO A 1 119 ? -45.528 9.335 55.338 1.00 51.03 119 PRO A N 1
ATOM 990 C CA . PRO A 1 119 ? -45.724 8.445 56.470 1.00 51.03 119 PRO A CA 1
ATOM 991 C C . PRO A 1 119 ? -47.130 7.836 56.401 1.00 51.03 119 PRO A C 1
ATOM 993 O O . PRO A 1 119 ? -48.062 8.329 57.031 1.00 51.03 119 PRO A O 1
ATOM 996 N N . SER A 1 120 ? -47.337 6.772 55.621 1.00 52.03 120 SER A N 1
ATOM 997 C CA . SER A 1 120 ? -48.583 5.998 55.748 1.00 52.03 120 SER A CA 1
ATOM 998 C C . SER A 1 120 ? -48.432 4.512 55.400 1.00 52.03 120 SER A C 1
ATOM 1000 O O . SER A 1 120 ? -48.305 4.120 54.247 1.00 52.03 120 SER A O 1
ATOM 1002 N N . SER A 1 121 ? -48.565 3.688 56.447 1.00 50.88 121 SER A N 1
ATOM 1003 C CA . SER A 1 121 ? -48.790 2.229 56.470 1.00 50.88 121 SER A CA 1
ATOM 1004 C C . SER A 1 121 ? -47.597 1.300 56.169 1.00 50.88 121 SER A C 1
ATOM 1006 O O . SER A 1 121 ? -46.749 1.574 55.329 1.00 50.88 121 SER A O 1
ATOM 1008 N N . GLY A 1 122 ? -47.529 0.189 56.919 1.00 55.19 122 GLY A N 1
ATOM 1009 C CA . GLY A 1 122 ? -46.384 -0.716 57.148 1.00 55.19 122 GLY A CA 1
ATOM 1010 C C . GLY A 1 122 ? -45.801 -1.501 55.963 1.00 55.19 122 GLY A C 1
ATOM 1011 O O . GLY A 1 122 ? -45.283 -2.595 56.164 1.00 55.19 122 GLY A O 1
ATOM 1012 N N . TYR A 1 123 ? -45.849 -0.962 54.747 1.00 55.50 123 TYR A N 1
ATOM 1013 C CA . TYR A 1 123 ? -45.305 -1.574 53.530 1.00 55.50 123 TYR A CA 1
ATOM 1014 C C . TYR A 1 123 ? -43.900 -1.081 53.154 1.00 55.50 123 TYR A C 1
ATOM 1016 O O . TYR A 1 123 ? -43.341 -1.548 52.165 1.00 55.50 123 TYR A O 1
ATOM 1024 N N . SER A 1 124 ? -43.305 -0.167 53.927 1.00 57.78 124 SER A N 1
ATOM 1025 C CA . SER A 1 124 ? -42.034 0.490 53.587 1.00 57.78 124 SER A CA 1
ATOM 1026 C C . SER A 1 124 ? -40.870 -0.490 53.399 1.00 57.78 124 SER A C 1
ATOM 1028 O O . SER A 1 124 ? -40.135 -0.384 52.424 1.00 57.78 124 SER A O 1
ATOM 1030 N N . TYR A 1 125 ? -40.723 -1.489 54.270 1.00 59.06 125 TYR A N 1
ATOM 1031 C CA . TYR A 1 125 ? -39.591 -2.423 54.232 1.00 59.06 125 TYR A CA 1
ATOM 1032 C C . TYR A 1 125 ? -39.563 -3.350 52.992 1.00 59.06 125 TYR A C 1
ATOM 1034 O O . TYR A 1 125 ? -38.540 -3.380 52.300 1.00 59.06 125 TYR A O 1
ATOM 1042 N N . PRO A 1 126 ? -40.650 -4.072 52.635 1.00 59.69 126 PRO A N 1
ATOM 1043 C CA . PRO A 1 126 ? -40.676 -4.871 51.409 1.00 59.69 126 PRO A CA 1
ATOM 1044 C C . PRO A 1 126 ? -40.648 -4.010 50.141 1.00 59.69 126 PRO A C 1
ATOM 1046 O O . PRO A 1 126 ? -40.047 -4.435 49.158 1.00 59.69 126 PRO A O 1
ATOM 1049 N N . PHE A 1 127 ? -41.216 -2.795 50.157 1.00 62.53 127 PHE A N 1
ATOM 1050 C CA . PHE A 1 127 ? -41.091 -1.872 49.024 1.00 62.53 127 PHE A CA 1
ATOM 1051 C C . PHE A 1 127 ? -39.640 -1.463 48.788 1.00 62.53 127 PHE A C 1
ATOM 1053 O O . PHE A 1 127 ? -39.197 -1.506 47.651 1.00 62.53 127 PHE A O 1
ATOM 1060 N N . ILE A 1 128 ? -38.879 -1.131 49.834 1.00 63.12 128 ILE A N 1
ATOM 1061 C CA . ILE A 1 128 ? -37.461 -0.762 49.708 1.00 63.12 128 ILE A CA 1
ATOM 1062 C C . ILE A 1 128 ? -36.643 -1.935 49.155 1.00 63.12 128 ILE A C 1
ATOM 1064 O O . ILE A 1 128 ? -35.856 -1.748 48.230 1.00 63.12 128 ILE A O 1
ATOM 1068 N N . TYR A 1 129 ? -36.852 -3.153 49.662 1.00 63.78 129 TYR A N 1
ATOM 1069 C CA . TYR A 1 129 ? -36.134 -4.336 49.177 1.00 63.78 129 TYR A CA 1
ATOM 1070 C C . TYR A 1 129 ? -36.487 -4.683 47.722 1.00 63.78 129 TYR A C 1
ATOM 1072 O O . TYR A 1 129 ? -35.604 -4.974 46.910 1.00 63.78 129 TYR A O 1
ATOM 1080 N N . LEU A 1 130 ? -37.773 -4.619 47.364 1.00 62.03 130 LEU A N 1
ATOM 1081 C CA . LEU A 1 130 ? -38.242 -4.862 46.000 1.00 62.03 130 LEU A CA 1
ATOM 1082 C C . LEU A 1 130 ? -37.766 -3.757 45.048 1.00 62.03 130 LEU A C 1
ATOM 1084 O O . LEU A 1 130 ? -37.356 -4.043 43.932 1.00 62.03 130 LEU A O 1
ATOM 1088 N N . PHE A 1 131 ? -37.712 -2.508 45.505 1.00 61.84 131 PHE A N 1
ATOM 1089 C CA . PHE A 1 131 ? -37.186 -1.386 44.732 1.00 61.84 131 PHE A CA 1
ATOM 1090 C C . PHE A 1 131 ? -35.675 -1.516 44.510 1.00 61.84 131 PHE A C 1
ATOM 1092 O O . PHE A 1 131 ? -35.210 -1.377 43.387 1.00 61.84 131 PHE A O 1
ATOM 1099 N N . ILE A 1 132 ? -34.901 -1.876 45.536 1.00 62.31 132 ILE A N 1
ATOM 1100 C CA . ILE A 1 132 ? -33.455 -2.126 45.421 1.00 62.31 132 ILE A CA 1
ATOM 1101 C C . ILE A 1 132 ? -33.178 -3.290 44.467 1.00 62.31 132 ILE A C 1
ATOM 1103 O O . ILE A 1 132 ? -32.383 -3.167 43.540 1.00 62.31 132 ILE A O 1
ATOM 1107 N N . SER A 1 133 ? -33.844 -4.427 44.656 1.00 61.22 133 SER A N 1
ATOM 1108 C CA . SER A 1 133 ? -33.613 -5.599 43.806 1.00 61.22 133 SER A CA 1
ATOM 1109 C C . SER A 1 133 ? -34.031 -5.353 42.352 1.00 61.22 133 SER A C 1
ATOM 1111 O O . SER A 1 133 ? -33.280 -5.679 41.434 1.00 61.22 133 SER A O 1
ATOM 1113 N N . LEU A 1 134 ? -35.180 -4.720 42.120 1.00 59.91 134 LEU A N 1
ATOM 1114 C CA . LEU A 1 134 ? -35.742 -4.558 40.780 1.00 59.91 134 LEU A CA 1
ATOM 1115 C C . LEU A 1 134 ? -35.147 -3.352 40.031 1.00 59.91 134 LEU A C 1
ATOM 1117 O O . LEU A 1 134 ? -34.866 -3.459 38.839 1.00 59.91 134 LEU A O 1
ATOM 1121 N N . HIS A 1 135 ? -34.876 -2.238 40.720 1.00 56.62 135 HIS A N 1
ATOM 1122 C CA . HIS A 1 135 ? -34.313 -1.027 40.106 1.00 56.62 135 HIS A CA 1
ATOM 1123 C C . HIS A 1 135 ? -32.794 -0.887 40.203 1.00 56.62 135 HIS A C 1
ATOM 1125 O O . HIS A 1 135 ? -32.253 -0.040 39.499 1.00 56.62 135 HIS A O 1
ATOM 1131 N N . LEU A 1 136 ? -32.083 -1.682 41.010 1.00 55.88 136 LEU A N 1
ATOM 1132 C CA . LEU A 1 136 ? -30.613 -1.606 41.076 1.00 55.88 136 LEU A CA 1
ATOM 1133 C C . LEU A 1 136 ? -29.952 -2.846 40.484 1.00 55.88 136 LEU A C 1
ATOM 1135 O O . LEU A 1 136 ? -29.061 -2.723 39.647 1.00 55.88 136 LEU A O 1
ATOM 1139 N N . TYR A 1 137 ? -30.397 -4.043 40.876 1.00 59.78 137 TYR A N 1
ATOM 1140 C CA . TYR A 1 137 ? -29.710 -5.275 40.484 1.00 59.78 137 TYR A CA 1
ATOM 1141 C C . TYR A 1 137 ? -29.905 -5.606 38.999 1.00 59.78 137 TYR A C 1
ATOM 1143 O O . TYR A 1 137 ? -28.938 -5.859 38.281 1.00 59.78 137 TYR A O 1
ATOM 1151 N N . ILE A 1 138 ? -31.151 -5.552 38.519 1.00 63.84 138 ILE A N 1
ATOM 1152 C CA . ILE A 1 138 ? -31.502 -5.865 37.126 1.00 63.84 138 ILE A CA 1
ATOM 1153 C C . ILE A 1 138 ? -30.816 -4.917 36.125 1.00 63.84 138 ILE A C 1
ATOM 1155 O O . ILE A 1 138 ? -30.158 -5.418 35.210 1.00 63.84 138 ILE A O 1
ATOM 1159 N N . PRO A 1 139 ? -30.892 -3.575 36.261 1.00 63.53 139 PRO A N 1
ATOM 1160 C CA . PRO A 1 139 ? -30.237 -2.684 35.306 1.00 63.53 139 PRO A CA 1
ATOM 1161 C C . PRO A 1 139 ? -28.710 -2.749 35.384 1.00 63.53 139 PRO A C 1
ATOM 1163 O O . PRO A 1 139 ? -28.054 -2.572 34.359 1.00 63.53 139 PRO A O 1
ATOM 1166 N N . PHE A 1 140 ? -28.125 -3.056 36.545 1.00 63.75 140 PHE A N 1
ATOM 1167 C CA . PHE A 1 140 ? -26.681 -3.265 36.661 1.00 63.75 140 PHE A CA 1
ATOM 1168 C C . PHE A 1 140 ? -26.223 -4.496 35.874 1.00 63.75 140 PHE A C 1
ATOM 1170 O O . PHE A 1 140 ? -25.325 -4.404 35.039 1.00 63.75 140 PHE A O 1
ATOM 1177 N N . PHE A 1 141 ? -26.884 -5.637 36.079 1.00 62.28 141 PHE A N 1
ATOM 1178 C CA . PHE A 1 141 ? -26.533 -6.868 35.374 1.00 62.28 141 PHE A CA 1
ATOM 1179 C C . PHE A 1 141 ? -26.757 -6.741 33.865 1.00 62.28 141 PHE A C 1
ATOM 1181 O O . PHE A 1 141 ? -25.911 -7.145 33.068 1.00 62.28 141 PHE A O 1
ATOM 1188 N N . LEU A 1 142 ? -27.877 -6.129 33.471 1.00 66.88 142 LEU A N 1
ATOM 1189 C CA . LEU A 1 142 ? -28.235 -5.951 32.070 1.00 66.88 142 LEU A CA 1
ATOM 1190 C C . LEU A 1 142 ? -27.290 -4.968 31.359 1.00 66.88 142 LEU A C 1
ATOM 1192 O O . LEU A 1 142 ? -26.849 -5.251 30.249 1.00 66.88 142 LEU A O 1
ATOM 1196 N N . SER A 1 143 ? -26.926 -3.851 31.997 1.00 63.75 143 SER A N 1
ATOM 1197 C CA . SER A 1 143 ? -25.999 -2.863 31.421 1.00 63.75 143 SER A CA 1
ATOM 1198 C C . SER A 1 143 ? -24.574 -3.395 31.276 1.00 63.75 143 SER A C 1
ATOM 1200 O O . SER A 1 143 ? -23.942 -3.171 30.242 1.00 63.75 143 SER A O 1
ATOM 1202 N N . LEU A 1 144 ? -24.072 -4.157 32.252 1.00 62.28 144 LEU A N 1
ATOM 1203 C CA . LEU A 1 144 ? -22.776 -4.831 32.140 1.00 62.28 144 LEU A CA 1
ATOM 1204 C C . LEU A 1 144 ? -22.787 -5.881 31.034 1.00 62.28 144 LEU A C 1
ATOM 1206 O O . LEU A 1 144 ? -21.892 -5.896 30.193 1.00 62.28 144 LEU A O 1
ATOM 1210 N N . TYR A 1 145 ? -23.825 -6.714 30.988 1.00 67.50 145 TYR A N 1
ATOM 1211 C CA . TYR A 1 145 ? -23.943 -7.735 29.956 1.00 67.50 145 TYR A CA 1
ATOM 1212 C C . TYR A 1 145 ? -23.998 -7.118 28.552 1.00 67.50 145 TYR A C 1
ATOM 1214 O O . TYR A 1 145 ? -23.217 -7.501 27.683 1.00 67.50 145 TYR A O 1
ATOM 1222 N N . ILE A 1 146 ? -24.861 -6.118 28.334 1.00 68.00 146 ILE A N 1
ATOM 1223 C CA . ILE A 1 146 ? -24.969 -5.426 27.044 1.00 68.00 146 ILE A CA 1
ATOM 1224 C C . ILE A 1 146 ? -23.691 -4.669 26.694 1.00 68.00 146 ILE A C 1
ATOM 1226 O O . ILE A 1 146 ? -23.272 -4.735 25.545 1.00 68.00 146 ILE A O 1
ATOM 1230 N N . SER A 1 147 ? -23.048 -3.976 27.636 1.00 63.47 147 SER A N 1
ATOM 1231 C CA . SER A 1 147 ? -21.829 -3.215 27.332 1.00 63.47 147 SER A CA 1
ATOM 1232 C C . SER A 1 147 ? -20.680 -4.123 26.904 1.00 63.47 147 SER A C 1
ATOM 1234 O O . SER A 1 147 ? -20.019 -3.842 25.904 1.00 63.47 147 SER A O 1
ATOM 1236 N N . ILE A 1 148 ? -20.475 -5.245 27.595 1.00 62.09 148 ILE A N 1
ATOM 1237 C CA . ILE A 1 148 ? -19.436 -6.226 27.264 1.00 62.09 148 ILE A CA 1
ATOM 1238 C C . ILE A 1 148 ? -19.776 -6.927 25.948 1.00 62.09 148 ILE A C 1
ATOM 1240 O O . ILE A 1 148 ? -18.947 -6.990 25.045 1.00 62.09 148 ILE A O 1
ATOM 1244 N N . TYR A 1 149 ? -21.013 -7.400 25.795 1.00 69.00 149 TYR A N 1
ATOM 1245 C CA . TYR A 1 149 ? -21.427 -8.095 24.581 1.00 69.00 149 TYR A CA 1
ATOM 1246 C C . TYR A 1 149 ? -21.344 -7.187 23.350 1.00 69.00 149 TYR A C 1
ATOM 1248 O O . TYR A 1 149 ? -20.750 -7.561 22.342 1.00 69.00 149 TYR A O 1
ATOM 1256 N N . LEU A 1 150 ? -21.896 -5.974 23.434 1.00 67.06 150 LEU A N 1
ATOM 1257 C CA . LEU A 1 150 ? -21.921 -5.024 22.326 1.00 67.06 150 LEU A CA 1
ATOM 1258 C C . LEU A 1 150 ? -20.517 -4.525 21.986 1.00 67.06 150 LEU A C 1
ATOM 1260 O O . LEU A 1 150 ? -20.198 -4.411 20.809 1.00 67.06 150 LEU A O 1
ATOM 1264 N N . SER A 1 151 ? -19.662 -4.260 22.978 1.00 62.59 151 SER A N 1
ATOM 1265 C CA . SER A 1 151 ? -18.283 -3.831 22.716 1.00 62.59 151 SER A CA 1
ATOM 1266 C C . SER A 1 151 ? -17.459 -4.907 22.014 1.00 62.59 151 SER A C 1
ATOM 1268 O O . SER A 1 151 ? -16.771 -4.610 21.036 1.00 62.59 151 SER A O 1
ATOM 1270 N N . ILE A 1 152 ? -17.559 -6.161 22.455 1.00 60.84 152 ILE A N 1
ATOM 1271 C CA . ILE A 1 152 ? -16.863 -7.291 21.832 1.00 60.84 152 ILE A CA 1
ATOM 1272 C C . ILE A 1 152 ? -17.430 -7.547 20.435 1.00 60.84 152 ILE A C 1
ATOM 1274 O O . ILE A 1 152 ? -16.681 -7.636 19.466 1.00 60.84 152 ILE A O 1
ATOM 1278 N N . TYR A 1 153 ? -18.754 -7.598 20.302 1.00 69.69 153 TYR A N 1
ATOM 1279 C CA . TYR A 1 153 ? -19.395 -7.847 19.017 1.00 69.69 153 TYR A CA 1
ATOM 1280 C C . TYR A 1 153 ? -19.064 -6.753 17.999 1.00 69.69 153 TYR A C 1
ATOM 1282 O O . TYR A 1 153 ? -18.640 -7.053 16.887 1.00 69.69 153 TYR A O 1
ATOM 1290 N N . LEU A 1 154 ? -19.208 -5.480 18.379 1.00 66.38 154 LEU A N 1
ATOM 1291 C CA . LEU A 1 154 ? -18.969 -4.352 17.484 1.00 66.38 154 LEU A CA 1
ATOM 1292 C C . LEU A 1 154 ? -17.487 -4.229 17.116 1.00 66.38 154 LEU A C 1
ATOM 1294 O O . LEU A 1 154 ? -17.183 -3.974 15.956 1.00 66.38 154 LEU A O 1
ATOM 1298 N N . SER A 1 155 ? -16.564 -4.442 18.061 1.00 61.50 155 SER A N 1
ATOM 1299 C CA . SER A 1 155 ? -15.121 -4.393 17.776 1.00 61.50 155 SER A CA 1
ATOM 1300 C C . SER A 1 155 ? -14.690 -5.486 16.798 1.00 61.50 155 SER A C 1
ATOM 1302 O O . SER A 1 155 ? -13.989 -5.203 15.822 1.00 61.50 155 SER A O 1
ATOM 1304 N N . ILE A 1 156 ? -15.160 -6.718 16.995 1.00 61.72 156 ILE A N 1
ATOM 1305 C CA . ILE A 1 156 ? -14.860 -7.848 16.110 1.00 61.72 156 ILE A CA 1
ATOM 1306 C C . ILE A 1 156 ? -15.529 -7.648 14.749 1.00 61.72 156 ILE A C 1
ATOM 1308 O O . ILE A 1 156 ? -14.879 -7.761 13.712 1.00 61.72 156 ILE A O 1
ATOM 1312 N N . TYR A 1 157 ? -16.814 -7.297 14.731 1.00 69.69 157 TYR A N 1
ATOM 1313 C CA . TYR A 1 157 ? -17.550 -7.116 13.485 1.00 69.69 157 TYR A CA 1
ATOM 1314 C C . TYR A 1 157 ? -16.962 -5.982 12.643 1.00 69.69 157 TYR A C 1
ATOM 1316 O O . TYR A 1 157 ? -16.707 -6.165 11.455 1.00 69.69 157 TYR A O 1
ATOM 1324 N N . LEU A 1 158 ? -16.701 -4.821 13.251 1.00 65.06 158 LEU A N 1
ATOM 1325 C CA . LEU A 1 158 ? -16.175 -3.659 12.540 1.00 65.06 158 LEU A CA 1
ATOM 1326 C C . LEU A 1 158 ? -14.753 -3.909 12.025 1.00 65.06 158 LEU A C 1
ATOM 1328 O O . LEU A 1 158 ? -14.459 -3.559 10.885 1.00 65.06 158 LEU A O 1
ATOM 1332 N N . SER A 1 159 ? -13.883 -4.541 12.821 1.00 60.78 159 SER A N 1
ATOM 1333 C CA . SER A 1 159 ? -12.512 -4.863 12.392 1.00 60.78 159 SER A CA 1
ATOM 1334 C C . SER A 1 159 ? -12.486 -5.863 11.230 1.00 60.78 159 SER A C 1
ATOM 1336 O O . SER A 1 159 ? -11.763 -5.661 10.250 1.00 60.78 159 SER A O 1
ATOM 1338 N N . ILE A 1 160 ? -13.325 -6.901 11.274 1.00 61.62 160 ILE A N 1
ATOM 1339 C CA . ILE A 1 160 ? -13.440 -7.887 10.191 1.00 61.62 160 ILE A CA 1
ATOM 1340 C C . ILE A 1 160 ? -14.067 -7.255 8.945 1.00 61.62 160 ILE A C 1
ATOM 1342 O O . ILE A 1 160 ? -13.546 -7.404 7.843 1.00 61.62 160 ILE A O 1
ATOM 1346 N N . TYR A 1 161 ? -15.156 -6.504 9.097 1.00 68.69 161 TYR A N 1
ATOM 1347 C CA . TYR A 1 161 ? -15.832 -5.881 7.962 1.00 68.69 161 TYR A CA 1
ATOM 1348 C C . TYR A 1 161 ? -14.923 -4.878 7.243 1.00 68.69 161 TYR A C 1
ATOM 1350 O O . TYR A 1 161 ? -14.791 -4.920 6.018 1.00 68.69 161 TYR A O 1
ATOM 1358 N N . LEU A 1 162 ? -14.248 -4.008 8.002 1.00 63.44 162 LEU A N 1
ATOM 1359 C CA . LEU A 1 162 ? -13.353 -3.000 7.442 1.00 63.44 162 LEU A CA 1
ATOM 1360 C C . LEU A 1 162 ? -12.151 -3.648 6.742 1.00 63.44 162 LEU A C 1
ATOM 1362 O O . LEU A 1 162 ? -11.795 -3.227 5.643 1.00 63.44 162 LEU A O 1
ATOM 1366 N N . SER A 1 163 ? -11.557 -4.688 7.339 1.00 62.00 163 SER A N 1
ATOM 1367 C CA . SER A 1 163 ? -10.421 -5.403 6.739 1.00 62.00 163 SER A CA 1
ATOM 1368 C C . SER A 1 163 ? -10.799 -6.114 5.437 1.00 62.00 163 SER A C 1
ATOM 1370 O O . SER A 1 163 ? -10.068 -6.006 4.450 1.00 62.00 163 SER A O 1
ATOM 1372 N N . ILE A 1 164 ? -11.967 -6.763 5.379 1.00 62.38 164 ILE A N 1
ATOM 1373 C CA . ILE A 1 164 ? -12.461 -7.414 4.157 1.00 62.38 164 ILE A CA 1
ATOM 1374 C C . ILE A 1 164 ? -12.757 -6.372 3.077 1.00 62.38 164 ILE A C 1
ATOM 1376 O O . ILE A 1 164 ? -12.287 -6.521 1.947 1.00 62.38 164 ILE A O 1
ATOM 1380 N N . TYR A 1 165 ? -13.488 -5.306 3.413 1.00 68.44 165 TYR A N 1
ATOM 1381 C CA . TYR A 1 165 ? -13.876 -4.286 2.440 1.00 68.44 165 TYR A CA 1
ATOM 1382 C C . TYR A 1 165 ? -12.657 -3.590 1.826 1.00 68.44 165 TYR A C 1
ATOM 1384 O O . TYR A 1 165 ? -12.571 -3.468 0.602 1.00 68.44 165 TYR A O 1
ATOM 1392 N N . LEU A 1 166 ? -11.673 -3.211 2.654 1.00 62.03 166 LEU A N 1
ATOM 1393 C CA . LEU A 1 166 ? -10.406 -2.672 2.161 1.00 62.03 166 LEU A CA 1
ATOM 1394 C C . LEU A 1 166 ? -9.682 -3.684 1.271 1.00 62.03 166 LEU A C 1
ATOM 1396 O O . LEU A 1 166 ? -9.271 -3.352 0.165 1.00 62.03 166 LEU A O 1
ATOM 1400 N N . SER A 1 167 ? -9.537 -4.935 1.716 1.00 63.69 167 SER A N 1
ATOM 1401 C CA . SER A 1 167 ? -8.820 -5.943 0.927 1.00 63.69 167 SER A CA 1
ATOM 1402 C C . SER A 1 167 ? -9.428 -6.138 -0.471 1.00 63.69 167 SER A C 1
ATOM 1404 O O . SER A 1 167 ? -8.704 -6.361 -1.444 1.00 63.69 167 SER A O 1
ATOM 1406 N N . HIS A 1 168 ? -10.753 -6.001 -0.589 1.00 66.00 168 HIS A N 1
ATOM 1407 C CA . HIS A 1 168 ? -11.470 -6.141 -1.849 1.00 66.00 168 HIS A CA 1
ATOM 1408 C C . HIS A 1 168 ? -11.308 -4.916 -2.756 1.00 66.00 168 HIS A C 1
ATOM 1410 O O . HIS A 1 168 ? -11.030 -5.072 -3.946 1.00 66.00 168 HIS A O 1
ATOM 1416 N N . SER A 1 169 ? -11.418 -3.702 -2.205 1.00 66.88 169 SER A N 1
ATOM 1417 C CA . SER A 1 169 ? -11.216 -2.470 -2.976 1.00 66.88 169 SER A CA 1
ATOM 1418 C C . SER A 1 169 ? -9.785 -2.361 -3.513 1.00 66.88 169 SER A C 1
ATOM 1420 O O . SER A 1 169 ? -9.587 -1.963 -4.662 1.00 66.88 169 SER A O 1
ATOM 1422 N N . PHE A 1 170 ? -8.793 -2.807 -2.736 1.00 61.38 170 PHE A N 1
ATOM 1423 C CA . PHE A 1 170 ? -7.396 -2.855 -3.169 1.00 61.38 170 PHE A CA 1
ATOM 1424 C C . PHE A 1 170 ? -7.126 -3.939 -4.218 1.00 61.38 170 PHE A C 1
ATOM 1426 O O . PHE A 1 170 ? -6.393 -3.697 -5.173 1.00 61.38 170 PHE A O 1
ATOM 1433 N N . ARG A 1 171 ? -7.754 -5.120 -4.126 1.00 63.00 171 ARG A N 1
ATOM 1434 C CA . ARG A 1 171 ? -7.672 -6.115 -5.213 1.00 63.00 171 ARG A CA 1
ATOM 1435 C C . ARG A 1 171 ? -8.200 -5.567 -6.536 1.00 63.00 171 ARG A C 1
ATOM 1437 O O . ARG A 1 171 ? -7.597 -5.815 -7.578 1.00 63.00 171 ARG A O 1
ATOM 1444 N N . LEU A 1 172 ? -9.303 -4.823 -6.490 1.00 64.44 172 LEU A N 1
ATOM 1445 C CA . LEU A 1 172 ? -9.905 -4.226 -7.677 1.00 64.44 172 LEU A CA 1
ATOM 1446 C C . LEU A 1 172 ? -8.995 -3.156 -8.298 1.00 64.44 172 LEU A C 1
ATOM 1448 O O . LEU A 1 172 ? -8.814 -3.147 -9.514 1.00 64.44 172 LEU A O 1
ATOM 1452 N N . SER A 1 173 ? -8.388 -2.288 -7.480 1.00 65.50 173 SER A N 1
ATOM 1453 C CA . SER A 1 173 ? -7.482 -1.243 -7.977 1.00 65.50 173 SER A CA 1
ATOM 1454 C C . SER A 1 173 ? -6.222 -1.819 -8.623 1.00 65.50 173 SER A C 1
ATOM 1456 O O . SER A 1 173 ? -5.749 -1.278 -9.620 1.00 65.50 173 SER A O 1
ATOM 1458 N N . ILE A 1 174 ? -5.721 -2.947 -8.114 1.00 58.31 174 ILE A N 1
ATOM 1459 C CA . ILE A 1 174 ? -4.579 -3.670 -8.686 1.00 58.31 174 ILE A CA 1
ATOM 1460 C C . ILE A 1 174 ? -4.959 -4.364 -9.994 1.00 58.31 174 ILE A C 1
ATOM 1462 O O . ILE A 1 174 ? -4.224 -4.270 -10.971 1.00 58.31 174 ILE A O 1
ATOM 1466 N N . TYR A 1 175 ? -6.108 -5.042 -10.044 1.00 66.88 175 TYR A N 1
ATOM 1467 C CA . TYR A 1 175 ? -6.591 -5.629 -11.295 1.00 66.88 175 TYR A CA 1
ATOM 1468 C C . TYR A 1 175 ? -6.708 -4.557 -12.383 1.00 66.88 175 TYR A C 1
ATOM 1470 O O . TYR A 1 175 ? -6.247 -4.762 -13.502 1.00 66.88 175 TYR A O 1
ATOM 1478 N N . LEU A 1 176 ? -7.251 -3.389 -12.031 1.00 65.50 176 LEU A N 1
ATOM 1479 C CA . LEU A 1 176 ? -7.397 -2.267 -12.950 1.00 65.50 176 LEU A CA 1
ATOM 1480 C C . LEU A 1 176 ? -6.044 -1.680 -13.380 1.00 65.50 176 LEU A C 1
ATOM 1482 O O . LEU A 1 176 ? -5.868 -1.390 -14.559 1.00 65.50 176 LEU A O 1
ATOM 1486 N N . SER A 1 177 ? -5.089 -1.516 -12.457 1.00 63.78 177 SER A N 1
ATOM 1487 C CA . SER A 1 177 ? -3.772 -0.946 -12.772 1.00 63.78 177 SER A CA 1
ATOM 1488 C C . SER A 1 177 ? -2.920 -1.887 -13.618 1.00 63.78 177 SER A C 1
ATOM 1490 O O . SER A 1 177 ? -2.301 -1.441 -14.581 1.00 63.78 177 SER A O 1
ATOM 1492 N N . ILE A 1 178 ? -2.954 -3.191 -13.329 1.00 62.91 178 ILE A N 1
ATOM 1493 C CA . ILE A 1 178 ? -2.288 -4.216 -14.136 1.00 62.91 178 ILE A CA 1
ATOM 1494 C C . ILE A 1 178 ? -2.936 -4.288 -15.519 1.00 62.91 178 ILE A C 1
ATOM 1496 O O . ILE A 1 178 ? -2.229 -4.253 -16.523 1.00 62.91 178 ILE A O 1
ATOM 1500 N N . TYR A 1 179 ? -4.269 -4.321 -15.587 1.00 66.44 179 TYR A N 1
ATOM 1501 C CA . TYR A 1 179 ? -4.990 -4.311 -16.856 1.00 66.44 179 TYR A CA 1
ATOM 1502 C C . TYR A 1 179 ? -4.630 -3.078 -17.697 1.00 66.44 179 TYR A C 1
ATOM 1504 O O . TYR A 1 179 ? -4.251 -3.229 -18.854 1.00 66.44 179 TYR A O 1
ATOM 1512 N N . LEU A 1 180 ? -4.647 -1.868 -17.125 1.00 63.88 180 LEU A N 1
ATOM 1513 C CA . LEU A 1 180 ? -4.216 -0.670 -17.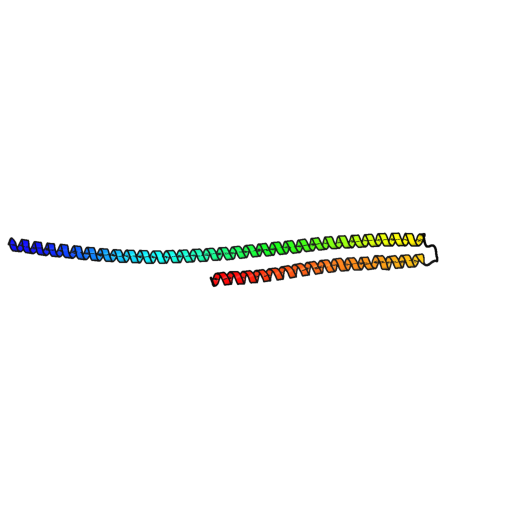855 1.00 63.88 180 LEU A CA 1
ATOM 1514 C C . LEU A 1 180 ? -2.754 -0.755 -18.313 1.00 63.88 180 LEU A C 1
ATOM 1516 O O . LEU A 1 180 ? -2.468 -0.383 -19.440 1.00 63.88 180 LEU A O 1
ATOM 1520 N N . SER A 1 181 ? -1.847 -1.265 -17.475 1.00 61.47 181 SER A N 1
ATOM 1521 C CA . SER A 1 181 ? -0.415 -1.343 -17.804 1.00 61.47 181 SER A CA 1
ATOM 1522 C C . SER A 1 181 ? -0.059 -2.357 -18.897 1.00 61.47 181 SER A C 1
ATOM 1524 O O . SER A 1 181 ? 1.007 -2.250 -19.490 1.00 61.47 181 SER A O 1
ATOM 1526 N N . ILE A 1 182 ? -0.918 -3.353 -19.139 1.00 63.97 182 ILE A N 1
ATOM 1527 C CA . ILE A 1 182 ? -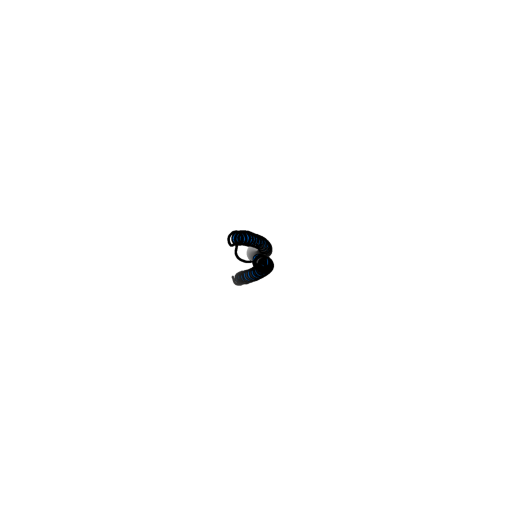0.712 -4.386 -20.169 1.00 63.97 182 ILE A CA 1
ATOM 1528 C C . ILE A 1 182 ? -1.355 -3.979 -21.503 1.00 63.97 182 ILE A C 1
ATOM 1530 O O . ILE A 1 182 ? -0.883 -4.393 -22.559 1.00 63.97 182 ILE A O 1
ATOM 1534 N N . TYR A 1 183 ? -2.444 -3.205 -21.456 1.00 58.12 183 TYR A N 1
ATOM 1535 C CA . TYR A 1 183 ? -3.242 -2.827 -22.629 1.00 58.12 183 TYR A CA 1
ATOM 1536 C C . TYR A 1 183 ? -3.043 -1.365 -23.091 1.00 58.12 183 TYR A C 1
ATOM 1538 O O . TYR A 1 183 ? -3.744 -0.929 -24.006 1.00 58.12 183 TYR A O 1
ATOM 1546 N N . GLN A 1 184 ? -2.109 -0.622 -22.488 1.00 44.28 184 GLN A N 1
ATOM 1547 C CA . GLN A 1 184 ? -1.545 0.637 -23.008 1.00 44.28 184 GLN A CA 1
ATOM 1548 C C . GLN A 1 184 ? -0.128 0.405 -23.525 1.00 44.28 184 GLN A C 1
ATOM 1550 O O . GLN A 1 184 ? 0.213 1.050 -24.542 1.00 44.28 184 GLN A O 1
#

Foldseek 3Di:
DVVVVVVVVVVVVVVVVVVVVVVVVVVVVVVVVVVVVVVVVVVVVVVVVVVVVVVVVVVVVVVVVLVVCVVCVLVVLLVCLLVVLVVVLVVVLVVLVVVLVVQVVVLVVVLVVCCVVVPDDDCSVVVVVCSCCVRRVVSVVVSVVCSVVVSVCVSVVVSVVVSVVVVVVSVVVVVVVVVVVVVD

Organism: Acanthosepion pharaonis (NCBI:txid158019)

Sequence (184 aa):
MFISFIFSLSVCLYLSIYLSIYLSIYLSIYYLILFVCICVCLSIYLSFCLCMYVCIYLSILFFLSVYVCMYVCIYVCMYVSIYLSIYLSIYLSIYLILFVYLSIYLSIYLSIYLSIYLPSSGYSYPFIYLFISLHLYIPFFLSLYISIYLSIYLSIYLSIYLSIYLSHSFRLSIYLSIYLSIYQ

Radius of gyration: 48.6 Å; chains: 1; bounding box: 112×21×137 Å